Protein AF-A0A921I0J8-F1 (afdb_monomer)

Foldseek 3Di:
DFKFKKKKKKKFFPPCPVPPDLLVLVVVCVPDDNLVVLLVLCVVLQWQWKDFDQWIDGNVFIWRWDWDADQVVLDIDIDTHTDDPDDDDPCPPPCVPCLLVVLLVSLCSNPHDCVQKNWGMKIWGQWKWFAAPNFIWIKGWIWIDIPNMIMIMIWIARPVVRHTDGLVQLWDPVSPQQPGFTQWMGHPPDDDTDGGRDGPRVSVVVSVQVSSCVSVVNPDHRPDIDMAMAMEMEHQPDPDPQVSVCRNHVHPGAPDDFDFPDPDQQWTWTDGGRYIYIHPHDPVPVSNVVSNVVVVVVVVD

Structure (mmCIF, N/CA/C/O backbone):
data_AF-A0A921I0J8-F1
#
_entry.id   AF-A0A921I0J8-F1
#
loop_
_atom_site.group_PDB
_atom_site.id
_atom_site.type_symbol
_atom_site.label_atom_id
_atom_site.label_alt_id
_atom_site.label_comp_id
_atom_site.label_asym_id
_atom_site.label_entity_id
_atom_site.label_seq_id
_atom_site.pdbx_PDB_ins_code
_atom_site.Cartn_x
_atom_site.Cartn_y
_atom_site.Cartn_z
_atom_site.occupancy
_atom_site.B_iso_or_equiv
_atom_site.auth_seq_id
_atom_site.auth_comp_id
_atom_site.auth_asym_id
_atom_site.auth_atom_id
_atom_site.pdbx_PDB_model_num
ATOM 1 N N . MET A 1 1 ? 15.940 -9.721 2.293 1.00 59.47 1 MET A N 1
ATOM 2 C CA . MET A 1 1 ? 14.466 -9.758 2.228 1.00 59.47 1 MET A CA 1
ATOM 3 C C . MET A 1 1 ? 14.209 -9.885 0.757 1.00 59.47 1 MET A C 1
ATOM 5 O O . MET A 1 1 ? 14.516 -8.951 0.028 1.00 59.47 1 MET A O 1
ATOM 9 N N . ASP A 1 2 ? 13.879 -11.096 0.335 1.00 76.50 2 ASP A N 1
ATOM 10 C CA . ASP A 1 2 ? 14.179 -11.508 -1.040 1.00 76.50 2 ASP A CA 1
ATOM 11 C C . ASP A 1 2 ? 12.964 -11.300 -1.948 1.00 76.50 2 ASP A C 1
ATOM 13 O O . ASP A 1 2 ? 13.115 -10.943 -3.114 1.00 76.50 2 ASP A O 1
ATOM 17 N N . ASP A 1 3 ? 11.773 -11.390 -1.346 1.00 90.12 3 ASP A N 1
ATOM 18 C CA . ASP A 1 3 ? 10.491 -11.071 -1.955 1.00 90.12 3 ASP A CA 1
ATOM 19 C C . ASP A 1 3 ? 9.695 -10.104 -1.065 1.00 90.12 3 ASP A C 1
ATOM 21 O O . ASP A 1 3 ? 9.766 -10.163 0.169 1.00 90.12 3 ASP A O 1
ATOM 25 N N . ASN A 1 4 ? 8.891 -9.253 -1.697 1.00 93.06 4 ASN A N 1
ATOM 26 C CA . ASN A 1 4 ? 7.886 -8.424 -1.036 1.00 93.06 4 ASN A CA 1
ATOM 27 C C . ASN A 1 4 ? 6.651 -8.292 -1.939 1.00 93.06 4 ASN A C 1
ATOM 29 O O . ASN A 1 4 ? 6.781 -8.227 -3.163 1.00 93.06 4 ASN A O 1
ATOM 33 N N . VAL A 1 5 ? 5.454 -8.244 -1.355 1.00 95.44 5 VAL A N 1
ATOM 34 C CA . VAL A 1 5 ? 4.217 -7.993 -2.098 1.00 95.44 5 VAL A CA 1
ATOM 35 C C . VAL A 1 5 ? 3.460 -6.835 -1.469 1.00 95.44 5 VAL A C 1
ATOM 37 O O . VAL A 1 5 ? 3.030 -6.908 -0.318 1.00 95.44 5 VAL A O 1
ATOM 40 N N . LEU A 1 6 ? 3.221 -5.805 -2.277 1.00 96.38 6 LEU A N 1
ATOM 41 C CA . LEU A 1 6 ? 2.361 -4.687 -1.932 1.00 96.38 6 LEU A CA 1
ATOM 42 C C . LEU A 1 6 ? 1.018 -4.779 -2.644 1.00 96.38 6 LEU A C 1
ATOM 44 O O . LEU A 1 6 ? 0.916 -5.118 -3.826 1.00 96.38 6 LEU A O 1
ATOM 48 N N . PHE A 1 7 ? -0.020 -4.380 -1.927 1.00 96.69 7 PHE A N 1
ATOM 49 C CA . PHE A 1 7 ? -1.366 -4.248 -2.455 1.00 96.69 7 PHE A CA 1
ATOM 50 C C . PHE A 1 7 ? -1.737 -2.769 -2.475 1.00 96.69 7 PHE A C 1
ATOM 52 O O . PHE A 1 7 ? -1.666 -2.089 -1.451 1.00 96.69 7 PHE A O 1
ATOM 59 N N . ILE A 1 8 ? -2.100 -2.265 -3.653 1.00 97.06 8 ILE A N 1
ATOM 60 C CA . ILE A 1 8 ? -2.456 -0.862 -3.870 1.00 97.06 8 ILE A CA 1
ATOM 61 C C . ILE A 1 8 ? -3.876 -0.810 -4.408 1.00 97.06 8 ILE A C 1
ATOM 63 O O . ILE A 1 8 ? -4.254 -1.585 -5.286 1.00 97.06 8 ILE A O 1
ATOM 67 N N . SER A 1 9 ? -4.672 0.113 -3.890 1.00 95.62 9 SER A N 1
ATOM 68 C CA . SER A 1 9 ? -6.016 0.369 -4.388 1.00 95.62 9 SER A CA 1
ATOM 69 C C . SER A 1 9 ? -6.299 1.857 -4.472 1.00 95.62 9 SER A C 1
ATOM 71 O O . SER A 1 9 ? -5.905 2.602 -3.577 1.00 95.62 9 SER A O 1
ATOM 73 N N . ALA A 1 10 ? -7.006 2.270 -5.518 1.00 95.12 10 ALA A N 1
ATOM 74 C CA . ALA A 1 10 ? -7.430 3.642 -5.731 1.00 95.12 10 ALA A CA 1
ATOM 75 C C . ALA A 1 10 ? -8.950 3.752 -5.593 1.00 95.12 10 ALA A C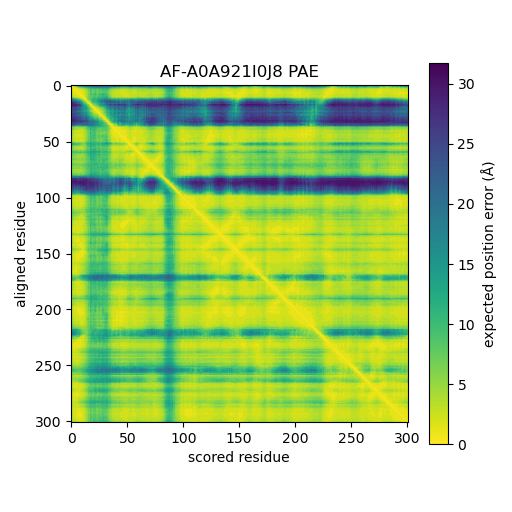 1
ATOM 77 O O . ALA A 1 10 ? -9.706 2.989 -6.197 1.00 95.12 10 ALA A O 1
ATOM 78 N N . TYR A 1 11 ? -9.379 4.720 -4.793 1.00 91.81 11 TYR A N 1
ATOM 79 C CA . TYR A 1 11 ? -10.768 5.020 -4.494 1.00 91.81 11 TYR A CA 1
ATOM 80 C C . TYR A 1 11 ? -11.094 6.422 -4.989 1.00 91.81 11 TYR A C 1
ATOM 82 O O . TYR A 1 11 ? -10.569 7.419 -4.480 1.00 91.81 11 TYR A O 1
ATOM 90 N N . 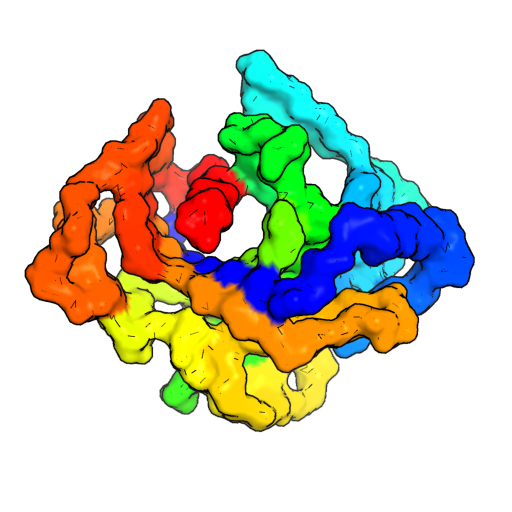ASN A 1 12 ? -12.010 6.498 -5.947 1.00 86.31 12 ASN A N 1
ATOM 91 C CA . ASN A 1 12 ? -12.564 7.758 -6.416 1.00 86.31 12 ASN A CA 1
ATOM 92 C C . ASN A 1 12 ? -14.015 7.871 -5.935 1.00 86.31 12 ASN A C 1
ATOM 94 O O . ASN A 1 12 ? -14.868 7.074 -6.320 1.00 86.31 12 ASN A O 1
ATOM 98 N N . SER A 1 13 ? -14.281 8.833 -5.049 1.00 72.19 13 SER A N 1
ATOM 99 C CA . SER A 1 13 ? -15.626 9.060 -4.504 1.00 72.19 13 SER A CA 1
ATOM 100 C C . SER A 1 13 ? -16.443 9.944 -5.435 1.00 72.19 13 SER A C 1
ATOM 102 O O . SER A 1 13 ? -16.001 11.030 -5.817 1.00 72.19 13 SER A O 1
ATOM 104 N N . ASP A 1 14 ? -17.690 9.546 -5.678 1.00 60.03 14 ASP A N 1
ATOM 105 C CA . ASP A 1 14 ? -18.615 10.224 -6.592 1.00 60.03 14 ASP A CA 1
ATOM 106 C C . ASP A 1 14 ? -18.961 11.670 -6.171 1.00 60.03 14 ASP A C 1
ATOM 108 O O . ASP A 1 14 ? -19.500 12.449 -6.964 1.00 60.03 14 ASP A O 1
ATOM 112 N N . HIS A 1 15 ? -18.639 12.075 -4.933 1.00 51.69 15 HIS A N 1
ATOM 113 C CA . HIS A 1 15 ? -18.944 13.403 -4.382 1.00 51.69 15 HIS A CA 1
ATOM 114 C C . HIS A 1 15 ? -17.743 14.195 -3.862 1.00 51.69 15 HIS A C 1
ATOM 116 O O . HIS A 1 15 ? -17.925 15.305 -3.349 1.00 51.69 15 HIS A O 1
ATOM 122 N N . TYR A 1 16 ? -16.505 13.750 -4.099 1.00 51.59 16 TYR A N 1
ATOM 123 C CA . TYR A 1 16 ? -15.342 14.620 -3.898 1.00 51.59 16 TYR A CA 1
ATOM 124 C C . TYR A 1 16 ? -15.214 15.690 -5.010 1.00 51.59 16 TYR A C 1
ATOM 126 O O . TYR A 1 16 ? -14.134 15.955 -5.526 1.00 51.59 16 TYR A O 1
ATOM 134 N N . LYS A 1 17 ? -16.287 16.445 -5.312 1.00 46.88 17 LYS A N 1
ATOM 135 C CA . LYS A 1 17 ? -16.183 17.796 -5.912 1.00 46.88 17 LYS A CA 1
ATOM 136 C C . LYS A 1 17 ? -15.703 18.781 -4.846 1.00 46.88 17 LYS A C 1
ATOM 138 O O . LYS A 1 17 ? -16.361 19.747 -4.474 1.00 46.88 17 LYS A O 1
ATOM 143 N N . MET A 1 18 ? -14.541 18.478 -4.292 1.00 49.38 18 MET A N 1
ATOM 144 C CA . MET A 1 18 ? -14.056 19.001 -3.027 1.00 49.38 18 MET A CA 1
ATOM 145 C C . MET A 1 18 ? -12.780 19.802 -3.242 1.00 49.38 18 MET A C 1
ATOM 147 O O . MET A 1 18 ? -11.811 19.698 -2.501 1.00 49.38 18 MET A O 1
ATOM 151 N N . GLN A 1 19 ? -12.771 20.604 -4.302 1.00 52.12 19 GLN A N 1
ATOM 152 C CA . GLN A 1 19 ? -11.533 21.157 -4.843 1.00 52.12 19 GLN A CA 1
ATOM 153 C C . GLN A 1 19 ? -10.898 22.237 -3.964 1.00 52.12 19 GLN A C 1
ATOM 155 O O . GLN A 1 19 ? -9.715 22.508 -4.101 1.00 52.12 19 GLN A O 1
ATOM 160 N N . ASN A 1 20 ? -11.646 22.859 -3.046 1.00 50.84 20 ASN A N 1
ATOM 161 C CA . ASN A 1 20 ? -11.131 24.019 -2.316 1.00 50.84 20 ASN A CA 1
ATOM 162 C C . ASN A 1 20 ? -11.469 24.056 -0.825 1.00 50.84 20 ASN A C 1
ATOM 164 O O . ASN A 1 20 ? -10.660 24.549 -0.049 1.00 50.84 20 ASN A O 1
ATOM 168 N N . TRP A 1 21 ? -12.631 23.570 -0.380 1.00 48.22 21 TRP A N 1
ATOM 169 C CA . TRP A 1 21 ? -13.090 23.881 0.980 1.00 48.22 21 TRP A CA 1
ATOM 170 C C . TRP A 1 21 ? -12.572 22.930 2.064 1.00 48.22 21 TRP A C 1
ATOM 172 O O . TRP A 1 21 ? -12.242 23.403 3.142 1.00 48.22 21 TRP A O 1
ATOM 182 N N . ILE A 1 22 ? -12.405 21.628 1.800 1.00 51.72 22 ILE A N 1
ATOM 183 C CA . ILE A 1 22 ? -11.735 20.731 2.761 1.00 51.72 22 ILE A CA 1
ATOM 184 C C . ILE A 1 22 ? -10.237 20.998 2.810 1.00 51.72 22 ILE A C 1
ATOM 186 O O . ILE A 1 22 ? -9.709 21.084 3.907 1.00 51.72 22 ILE A O 1
ATOM 190 N N . LEU A 1 23 ? -9.570 21.234 1.677 1.00 51.59 23 LEU A N 1
ATOM 191 C CA . LEU A 1 23 ? -8.176 21.685 1.684 1.00 51.59 23 LEU A CA 1
ATOM 192 C C . LEU A 1 23 ? -8.033 23.000 2.463 1.00 51.59 23 LEU A C 1
ATOM 194 O O . LEU A 1 23 ? -7.181 23.093 3.335 1.00 51.59 23 LEU A O 1
ATOM 198 N N . ARG A 1 24 ? -8.912 23.993 2.245 1.00 52.53 24 ARG A N 1
ATOM 199 C CA . ARG A 1 24 ? -8.925 25.244 3.033 1.00 52.53 24 ARG A CA 1
ATOM 200 C C . ARG A 1 24 ? -9.248 25.019 4.506 1.00 52.53 24 ARG A C 1
ATOM 202 O O . ARG A 1 24 ? -8.606 25.631 5.346 1.00 52.53 24 ARG A O 1
ATOM 209 N N . ASN A 1 25 ? -10.212 24.167 4.836 1.00 47.62 25 ASN A N 1
ATOM 210 C CA . ASN A 1 25 ? -10.571 23.904 6.223 1.00 47.62 25 ASN A CA 1
ATOM 211 C C . ASN A 1 25 ? -9.493 23.122 6.926 1.00 47.62 25 ASN A C 1
ATOM 213 O O . ASN A 1 25 ? -9.163 23.482 8.032 1.00 47.62 25 ASN A O 1
ATOM 217 N N . ILE A 1 26 ? -8.922 22.092 6.317 1.00 50.16 26 ILE A N 1
ATOM 218 C CA . ILE A 1 26 ? -7.833 21.341 6.919 1.00 50.16 26 ILE A CA 1
ATOM 219 C C . ILE A 1 26 ? -6.608 22.262 7.091 1.00 50.16 26 ILE A C 1
ATOM 221 O O . ILE A 1 26 ? -6.071 22.350 8.195 1.00 50.16 26 ILE A O 1
ATOM 225 N N . ARG A 1 27 ? -6.293 23.103 6.092 1.00 49.59 27 ARG A N 1
ATOM 226 C CA . ARG A 1 27 ? -5.319 24.212 6.206 1.00 49.59 27 ARG A CA 1
ATOM 227 C C . ARG A 1 27 ? -5.627 25.217 7.313 1.00 49.59 27 ARG A C 1
ATOM 229 O O . ARG A 1 27 ? -4.697 25.805 7.846 1.00 49.59 27 ARG A O 1
ATOM 236 N N . GLN A 1 28 ? -6.897 25.445 7.647 1.00 48.88 28 GLN A N 1
ATOM 237 C CA . GLN A 1 28 ? -7.340 26.347 8.723 1.00 48.88 28 GLN A CA 1
ATOM 238 C C . GLN A 1 28 ? -7.556 25.633 10.073 1.00 48.88 28 GLN A C 1
ATOM 240 O O . GLN A 1 28 ? -7.557 26.285 11.111 1.00 48.88 28 GLN A O 1
ATOM 245 N N . LEU A 1 29 ? -7.704 24.307 10.078 1.00 48.91 29 LEU A N 1
ATOM 246 C CA . LEU A 1 29 ? -7.912 23.451 11.250 1.00 48.91 29 LEU A CA 1
ATOM 247 C C . LEU A 1 29 ? -6.589 23.134 11.936 1.00 48.91 29 LEU A C 1
ATOM 249 O O . LEU A 1 29 ? -6.550 22.987 13.156 1.00 48.91 29 LEU A O 1
ATOM 253 N N . PHE A 1 30 ? -5.504 23.052 11.165 1.00 50.59 30 PHE A N 1
ATOM 254 C CA . PHE A 1 30 ? -4.180 22.867 11.731 1.00 50.59 30 PHE A CA 1
ATOM 255 C C . PHE A 1 30 ? -3.666 24.119 12.477 1.00 50.59 30 PHE A C 1
ATOM 257 O O . PHE A 1 30 ? -3.066 23.940 13.522 1.00 50.59 30 PHE A O 1
ATOM 264 N N . PRO A 1 31 ? -3.869 25.385 12.083 1.00 43.62 31 PRO A N 1
ATOM 265 C CA . PRO A 1 31 ? -3.214 26.493 12.789 1.00 43.62 31 PRO A CA 1
ATOM 266 C C . PRO A 1 31 ? -3.909 27.018 14.056 1.00 43.62 31 PRO A C 1
ATOM 268 O O . PRO A 1 31 ? -3.229 27.674 14.844 1.00 43.62 31 PRO A O 1
ATOM 271 N N . SER A 1 32 ? -5.211 26.799 14.289 1.00 46.22 32 SER A N 1
ATOM 272 C CA . SER A 1 32 ? -5.898 27.471 15.409 1.00 46.22 32 SER A CA 1
ATOM 273 C C . SER A 1 32 ? -7.054 26.685 16.054 1.00 46.22 32 SER A C 1
ATOM 275 O O . SER A 1 32 ? -7.885 26.067 15.397 1.00 46.22 32 SER A O 1
ATOM 277 N N . SER A 1 33 ? -7.057 26.712 17.396 1.00 40.72 33 SER A N 1
ATOM 278 C CA . SER A 1 33 ? -8.109 26.346 18.372 1.00 40.72 33 SER A CA 1
ATOM 279 C C . SER A 1 33 ? -8.771 24.954 18.335 1.00 40.72 33 SER A C 1
ATOM 281 O O . SER A 1 33 ? -9.500 24.628 19.273 1.00 40.72 33 SER A O 1
ATOM 283 N N . ARG A 1 34 ? -8.499 24.095 17.343 1.00 52.31 34 ARG A N 1
ATOM 284 C CA . ARG A 1 34 ? -9.083 22.737 17.218 1.00 52.31 34 ARG A CA 1
ATOM 285 C C . ARG A 1 34 ? -8.087 21.576 17.339 1.00 52.31 34 ARG A C 1
ATOM 287 O O . ARG A 1 34 ? -8.479 20.433 17.125 1.00 52.31 34 ARG A O 1
ATOM 294 N N . GLU A 1 35 ? -6.842 21.827 17.749 1.00 54.12 35 GLU A N 1
ATOM 295 C CA . GLU A 1 35 ? -5.803 20.786 17.895 1.00 54.12 35 GLU A CA 1
ATOM 296 C C . GLU A 1 35 ? -6.243 19.621 18.797 1.00 54.12 35 GLU A C 1
ATOM 298 O O . GLU A 1 35 ? -6.090 18.465 18.410 1.00 54.12 35 GLU A O 1
ATOM 303 N N . LYS A 1 36 ? -6.914 19.900 19.927 1.00 57.06 36 LYS A N 1
ATOM 304 C CA . LYS A 1 36 ? -7.453 18.855 20.822 1.00 57.06 36 LYS A CA 1
ATOM 305 C C . LYS A 1 36 ? -8.428 17.888 20.131 1.00 57.06 36 LYS A C 1
ATOM 307 O O . LYS A 1 36 ? -8.522 16.747 20.562 1.00 57.06 36 LYS A O 1
ATOM 312 N N . ASN A 1 37 ? -9.120 18.321 19.072 1.00 73.62 37 ASN A N 1
ATOM 313 C CA . ASN A 1 37 ? -10.037 17.475 18.304 1.00 73.62 37 ASN A CA 1
ATOM 314 C C . ASN A 1 37 ? -9.268 16.501 17.389 1.00 73.62 37 ASN A C 1
ATOM 316 O O . ASN A 1 37 ? -9.623 15.332 17.296 1.00 73.62 37 ASN A O 1
ATOM 320 N N . ILE A 1 38 ? -8.164 16.936 16.772 1.00 81.62 38 ILE A N 1
ATOM 321 C CA . ILE A 1 38 ? -7.399 16.088 15.842 1.00 81.62 38 ILE A CA 1
ATOM 322 C C . ILE A 1 38 ? -6.740 14.917 16.576 1.00 81.62 38 ILE A C 1
ATOM 324 O O . ILE A 1 38 ? -6.905 13.784 16.143 1.00 81.62 38 ILE A O 1
ATOM 328 N N . HIS A 1 39 ? -6.076 15.152 17.712 1.00 83.69 39 HIS A N 1
ATOM 329 C CA . HIS A 1 39 ? -5.438 14.075 18.486 1.00 83.69 39 HIS A CA 1
ATOM 330 C C . HIS A 1 39 ? -6.451 13.015 18.947 1.00 83.69 39 HIS A C 1
ATOM 332 O O . HIS A 1 39 ? -6.214 11.814 18.811 1.00 83.69 39 HIS A O 1
ATOM 338 N N . SER A 1 40 ? -7.623 13.452 19.429 1.00 86.75 40 SER A N 1
ATOM 339 C CA . SER A 1 40 ? -8.703 12.533 19.803 1.00 86.75 40 SER A CA 1
ATOM 340 C C . SER A 1 40 ? -9.254 11.750 18.614 1.00 86.75 40 SER A C 1
ATOM 342 O O . SER A 1 40 ? -9.585 10.578 18.766 1.00 86.75 40 SER A O 1
ATOM 344 N N . LEU A 1 41 ? -9.329 12.375 17.435 1.00 90.38 41 LEU A N 1
ATOM 345 C CA . LEU A 1 41 ? -9.788 11.720 16.213 1.00 90.38 41 LEU A CA 1
ATOM 346 C C . LEU A 1 41 ? -8.759 10.717 15.689 1.00 90.38 41 LEU A C 1
ATOM 348 O O . LEU A 1 41 ? -9.152 9.624 15.304 1.00 90.38 41 LEU A O 1
ATOM 352 N N . LEU A 1 42 ? -7.464 11.043 15.725 1.00 91.56 42 LEU A N 1
ATOM 353 C CA . LEU A 1 42 ? -6.394 10.110 15.362 1.00 91.56 42 LEU A CA 1
ATOM 354 C C . LEU A 1 42 ? -6.467 8.847 16.220 1.00 91.56 42 LEU A C 1
ATOM 356 O O . LEU A 1 42 ? -6.496 7.749 15.678 1.00 91.56 42 LEU A O 1
ATOM 360 N N . LYS A 1 43 ? -6.610 9.002 17.543 1.00 91.62 43 LYS A N 1
ATOM 361 C CA . LYS A 1 43 ? -6.782 7.861 18.449 1.00 91.62 43 LYS A CA 1
ATOM 362 C C . LYS A 1 43 ? -8.065 7.077 18.161 1.00 91.62 43 LYS A C 1
ATOM 364 O O . LYS A 1 43 ? -8.025 5.860 18.092 1.00 91.62 43 LYS A O 1
ATOM 369 N N . LYS A 1 44 ? -9.194 7.769 17.975 1.00 93.69 44 LYS A N 1
ATOM 370 C CA . LYS A 1 44 ? -10.495 7.144 17.686 1.00 93.69 44 LYS A CA 1
ATOM 371 C C . LYS A 1 44 ? -10.496 6.323 16.393 1.00 93.69 44 LYS A C 1
ATOM 373 O O . LYS A 1 44 ? -11.219 5.341 16.311 1.00 93.69 44 LYS A O 1
ATOM 378 N N . TYR A 1 45 ? -9.755 6.769 15.386 1.00 94.62 45 TYR A N 1
ATOM 379 C CA . TYR A 1 45 ? -9.684 6.133 14.072 1.00 94.62 45 TYR A CA 1
ATOM 380 C C . TYR A 1 45 ? -8.388 5.335 13.877 1.00 94.62 45 TYR A C 1
ATOM 382 O O . TYR A 1 45 ? -8.038 5.024 12.746 1.00 94.62 45 TYR A O 1
ATOM 390 N N . HIS A 1 46 ? -7.667 5.026 14.961 1.00 94.81 46 HIS A N 1
ATOM 391 C CA . HIS A 1 46 ? -6.445 4.216 14.946 1.00 94.81 46 HIS A CA 1
ATOM 392 C C . HIS A 1 46 ? -5.409 4.690 13.909 1.00 94.81 46 HIS A C 1
ATOM 394 O O . HIS A 1 46 ? -4.764 3.899 13.224 1.00 94.81 46 HIS A O 1
ATOM 400 N N . LEU A 1 47 ? -5.249 6.008 13.782 1.00 92.94 47 LEU A N 1
ATOM 401 C CA . LEU A 1 47 ? -4.275 6.635 12.897 1.00 92.94 47 LEU A CA 1
ATOM 402 C C . LEU A 1 47 ? -3.035 7.020 13.702 1.00 92.94 47 LEU A C 1
ATOM 404 O O . LEU A 1 47 ? -3.111 7.819 14.637 1.00 92.94 47 LEU A O 1
ATOM 408 N N . SER A 1 48 ? -1.879 6.491 13.307 1.00 90.62 48 SER A N 1
ATOM 409 C CA . SER A 1 48 ? -0.597 6.829 13.931 1.00 90.62 48 SER A CA 1
ATOM 410 C C . SER A 1 48 ? -0.204 8.276 13.637 1.00 90.62 48 SER A C 1
ATOM 412 O O . SER A 1 48 ? 0.219 9.007 14.536 1.00 90.62 48 SER A O 1
ATOM 414 N N . PHE A 1 49 ? -0.371 8.713 12.384 1.00 90.25 49 PHE A N 1
ATOM 415 C CA . PHE A 1 49 ? -0.222 10.116 12.013 1.00 90.25 49 PHE A CA 1
ATOM 416 C C . PHE A 1 49 ? -1.037 10.491 10.774 1.00 90.25 49 PHE A C 1
ATOM 418 O O . PHE A 1 49 ? -1.397 9.654 9.945 1.00 90.25 49 PHE A O 1
ATOM 425 N N . VAL A 1 50 ? -1.250 11.797 10.631 1.00 90.25 50 VAL A N 1
ATOM 426 C CA . VAL A 1 50 ? -1.680 12.456 9.397 1.00 90.25 50 VAL A CA 1
ATOM 427 C C . VAL A 1 50 ? -0.702 13.575 9.054 1.00 90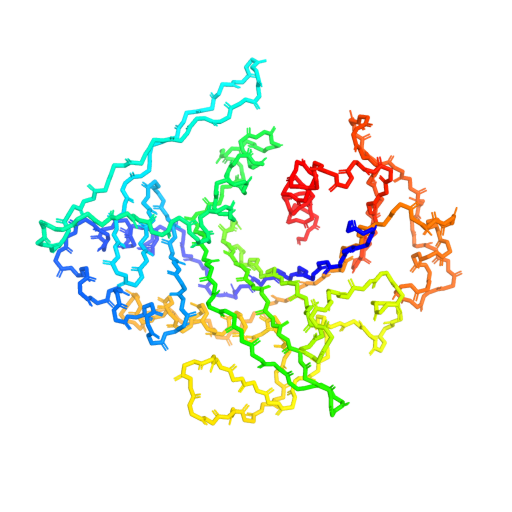.25 50 VAL A C 1
ATOM 429 O O . VAL A 1 50 ? -0.263 14.320 9.932 1.00 90.25 50 VAL A O 1
ATOM 432 N N . ALA A 1 51 ? -0.364 13.714 7.778 1.00 88.69 51 ALA A N 1
ATOM 433 C CA . ALA A 1 51 ? 0.495 14.769 7.270 1.00 88.69 51 ALA A CA 1
ATOM 434 C C . ALA A 1 51 ? -0.151 15.507 6.090 1.00 88.69 51 ALA A C 1
ATOM 436 O O . ALA A 1 51 ? -0.798 14.900 5.238 1.00 88.69 51 ALA A O 1
ATOM 437 N N . SER A 1 52 ? 0.008 16.831 6.074 1.00 84.31 52 SER A N 1
ATOM 438 C CA . SER A 1 52 ? -0.566 17.751 5.085 1.00 84.31 52 SER A CA 1
ATOM 439 C C . SER A 1 52 ? 0.167 19.088 5.121 1.00 84.31 52 SER A C 1
ATOM 441 O O . SER A 1 52 ? 0.451 19.595 6.204 1.00 84.31 52 SER A O 1
ATOM 443 N N . ASP A 1 53 ? 0.405 19.695 3.954 1.00 75.50 53 ASP A N 1
ATOM 444 C CA . ASP A 1 53 ? 0.941 21.062 3.799 1.00 75.50 53 ASP A CA 1
ATOM 445 C C . ASP A 1 53 ? 2.151 21.378 4.719 1.00 75.50 53 ASP A C 1
ATOM 447 O O . ASP A 1 53 ? 2.202 22.423 5.370 1.00 75.50 53 ASP A O 1
ATOM 451 N N . GLY A 1 54 ? 3.121 20.458 4.811 1.00 79.31 54 GLY A N 1
ATOM 452 C CA . GLY A 1 54 ? 4.323 20.645 5.637 1.00 79.31 54 GLY A CA 1
ATOM 453 C C . GLY A 1 54 ? 4.077 20.537 7.145 1.00 79.31 54 GLY A C 1
ATOM 454 O O . GLY A 1 54 ? 4.874 21.023 7.942 1.00 79.31 54 GLY A O 1
ATOM 455 N N . PHE A 1 55 ? 2.981 19.915 7.571 1.00 84.75 55 PHE A N 1
ATOM 456 C CA . PHE A 1 55 ? 2.755 19.530 8.960 1.00 84.75 55 PHE A CA 1
ATOM 457 C C . PHE A 1 55 ? 2.530 18.030 9.061 1.00 84.75 55 PHE A C 1
ATOM 459 O O . PHE A 1 55 ? 1.834 17.450 8.233 1.00 84.75 55 PHE A O 1
ATOM 466 N N . LEU A 1 56 ? 3.058 17.427 10.120 1.00 87.00 56 LEU A N 1
ATOM 467 C CA . LEU A 1 56 ? 2.761 16.060 10.529 1.00 87.00 56 LEU A CA 1
ATOM 468 C C . LEU A 1 56 ? 2.191 16.108 11.943 1.00 87.00 56 LEU A C 1
ATOM 470 O O . LEU A 1 56 ? 2.789 16.700 12.839 1.00 87.00 56 LEU A O 1
ATOM 474 N N . THR A 1 57 ? 1.008 15.530 12.126 1.00 86.25 57 THR A N 1
ATOM 475 C CA . THR A 1 57 ? 0.315 15.432 13.415 1.00 86.25 57 THR A CA 1
ATOM 476 C C . THR A 1 57 ? 0.159 13.960 13.771 1.00 86.25 57 THR A C 1
ATOM 478 O O . THR A 1 57 ? -0.476 13.217 13.024 1.00 86.25 57 THR A O 1
ATOM 481 N N . SER A 1 58 ? 0.743 13.544 14.890 1.00 85.50 58 SER A N 1
ATOM 482 C CA . SER A 1 58 ? 0.551 12.228 15.498 1.00 85.50 58 SER A CA 1
ATOM 483 C C . SER A 1 58 ? -0.424 12.320 16.676 1.00 85.50 58 SER A C 1
ATOM 485 O O . SER A 1 58 ? -0.933 13.396 17.006 1.00 85.50 58 SER A O 1
ATOM 487 N N . VAL A 1 59 ? -0.705 11.186 17.321 1.00 78.75 59 VAL A N 1
ATOM 488 C CA . VAL A 1 59 ? -1.547 11.141 18.529 1.00 78.75 59 VAL A CA 1
ATOM 489 C C . VAL A 1 59 ? -1.007 12.063 19.626 1.00 78.75 59 VAL A C 1
ATOM 491 O O . VAL A 1 59 ? -1.796 12.754 20.268 1.00 78.75 59 VAL A O 1
ATOM 494 N N . ASP A 1 60 ? 0.313 12.143 19.779 1.00 76.69 60 ASP A N 1
ATOM 495 C CA . ASP A 1 60 ? 0.949 12.862 20.887 1.00 76.69 60 ASP A CA 1
ATOM 496 C C . ASP A 1 60 ? 1.496 14.237 20.489 1.00 76.69 60 ASP A C 1
ATOM 498 O O . ASP A 1 60 ? 1.592 15.140 21.322 1.00 76.69 60 ASP A O 1
ATOM 502 N N . GLU A 1 61 ? 1.851 14.424 19.216 1.00 77.75 61 GLU A N 1
ATOM 503 C CA . GLU A 1 61 ? 2.692 15.542 18.803 1.00 77.75 61 GLU A CA 1
ATOM 504 C C . GLU A 1 61 ? 2.272 16.152 17.473 1.00 77.75 61 GLU A C 1
ATOM 506 O O . GLU A 1 61 ? 1.546 15.574 16.662 1.00 77.75 61 GLU A O 1
ATOM 511 N N . LYS A 1 62 ? 2.771 17.363 17.234 1.00 82.31 62 LYS A N 1
ATOM 512 C CA . LYS A 1 62 ? 2.629 18.033 15.954 1.00 82.31 62 LYS A CA 1
ATOM 513 C C . LYS A 1 62 ? 3.896 18.770 15.577 1.00 82.31 62 LYS A C 1
ATOM 515 O O . LYS A 1 62 ? 4.430 19.581 16.334 1.00 82.31 62 LYS A O 1
ATOM 520 N N . ILE A 1 63 ? 4.336 18.522 14.355 1.00 82.06 63 ILE A N 1
ATOM 521 C CA . ILE A 1 63 ? 5.620 18.976 13.849 1.00 82.06 63 ILE A CA 1
ATOM 522 C C . ILE A 1 63 ? 5.404 19.740 12.558 1.00 82.06 63 ILE A C 1
ATOM 524 O O . ILE A 1 63 ? 4.660 19.309 11.676 1.00 82.06 63 ILE A O 1
ATOM 528 N N . LYS A 1 64 ? 6.066 20.892 12.455 1.00 86.06 64 LYS A N 1
ATOM 529 C CA . LYS A 1 64 ? 6.236 21.577 11.180 1.00 86.06 64 LYS A CA 1
ATOM 530 C C . LYS A 1 64 ? 7.436 20.952 10.474 1.00 86.06 64 LYS A C 1
ATOM 532 O O . LYS A 1 64 ? 8.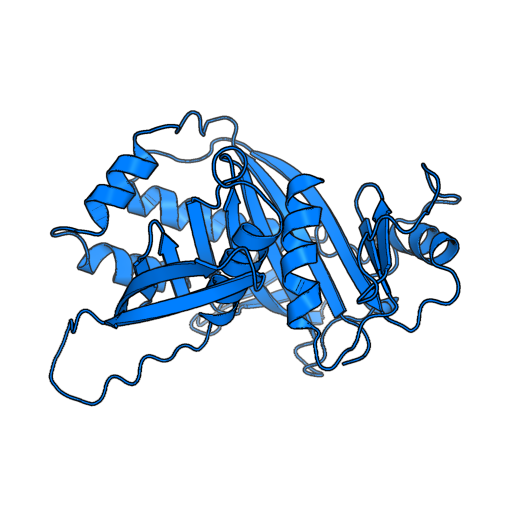514 20.863 11.057 1.00 86.06 64 LYS A O 1
ATOM 537 N N . ILE A 1 65 ? 7.238 20.531 9.238 1.00 87.00 65 ILE A N 1
ATOM 538 C CA . ILE A 1 65 ? 8.253 19.946 8.376 1.00 87.00 65 ILE A CA 1
ATOM 539 C C . ILE A 1 65 ? 8.527 20.932 7.248 1.00 87.00 65 ILE A C 1
ATOM 541 O O . ILE A 1 65 ? 7.620 21.343 6.525 1.00 87.00 65 ILE A O 1
ATOM 545 N N . GLU A 1 66 ? 9.788 21.312 7.110 1.00 88.75 66 GLU A N 1
ATOM 546 C CA . GLU A 1 66 ? 10.276 22.081 5.973 1.00 88.75 66 GLU A CA 1
ATOM 547 C C . GLU A 1 66 ? 11.026 21.137 5.037 1.00 88.75 66 GLU A C 1
ATOM 549 O O . GLU A 1 66 ? 11.817 20.303 5.480 1.00 88.75 66 GLU A O 1
ATOM 554 N N . THR A 1 67 ? 10.740 21.244 3.744 1.00 89.19 67 THR A N 1
ATOM 555 C CA . THR A 1 67 ? 11.266 20.339 2.724 1.00 89.19 67 THR A CA 1
ATOM 556 C C . THR A 1 67 ? 11.918 21.158 1.623 1.00 89.19 67 THR A C 1
ATOM 558 O O . THR A 1 67 ? 11.323 22.107 1.115 1.00 89.19 67 THR A O 1
ATOM 561 N N . HIS A 1 68 ? 13.141 20.785 1.257 1.00 90.88 68 HIS A N 1
ATOM 562 C CA . HIS A 1 68 ? 13.874 21.375 0.145 1.00 90.88 68 HIS A CA 1
ATOM 563 C C . HIS A 1 68 ? 14.370 20.268 -0.779 1.00 90.88 68 HIS A C 1
ATOM 565 O O . HIS A 1 68 ? 15.098 19.378 -0.338 1.00 90.88 68 HIS A O 1
ATOM 571 N N . TYR A 1 69 ? 13.966 20.322 -2.045 1.00 91.69 69 TYR A N 1
ATOM 572 C CA . TYR A 1 69 ? 14.430 19.396 -3.067 1.00 91.69 69 TYR A CA 1
ATOM 573 C C . TYR A 1 69 ? 15.548 20.033 -3.893 1.00 91.69 69 TYR A C 1
ATOM 575 O O . TYR A 1 69 ? 15.365 21.092 -4.493 1.00 91.69 69 TYR A O 1
ATOM 583 N N . ASP A 1 70 ? 16.698 19.369 -3.910 1.00 92.31 70 ASP A N 1
ATOM 584 C CA . ASP A 1 70 ? 17.824 19.674 -4.777 1.00 92.31 70 ASP A CA 1
ATOM 585 C C . ASP A 1 70 ? 17.703 18.833 -6.052 1.00 92.31 70 ASP A C 1
ATOM 587 O O . ASP A 1 70 ? 17.953 17.625 -6.043 1.00 92.31 70 ASP A O 1
ATOM 591 N N . TYR A 1 71 ? 17.315 19.488 -7.146 1.00 87.69 71 TYR A N 1
ATOM 592 C CA . TYR A 1 71 ? 17.116 18.850 -8.446 1.00 87.69 71 TYR A CA 1
ATOM 593 C C . TYR A 1 71 ? 18.423 18.377 -9.097 1.00 87.69 71 TYR A C 1
ATOM 595 O O . TYR A 1 71 ? 18.391 17.448 -9.898 1.00 87.69 71 TYR A O 1
ATOM 603 N N . MET A 1 72 ? 19.568 18.986 -8.762 1.00 89.00 72 MET A N 1
ATOM 604 C CA . MET A 1 72 ? 20.866 18.624 -9.346 1.00 89.00 72 MET A CA 1
ATOM 605 C C . MET A 1 72 ? 21.366 17.299 -8.784 1.00 89.00 72 MET A C 1
ATOM 607 O O . MET A 1 72 ? 21.898 16.471 -9.518 1.00 89.00 72 MET A O 1
ATOM 611 N N . HIS A 1 73 ? 21.181 17.100 -7.480 1.00 90.12 73 HIS A N 1
ATOM 612 C CA . HIS A 1 73 ? 21.619 15.894 -6.778 1.00 90.12 73 HIS A CA 1
ATOM 613 C C . HIS A 1 73 ? 20.486 14.892 -6.537 1.00 90.12 73 HIS A C 1
ATOM 615 O O . HIS A 1 73 ? 20.712 13.891 -5.861 1.00 90.12 73 HIS A O 1
ATOM 621 N N . GLN A 1 74 ? 19.275 15.185 -7.031 1.00 88.81 74 GLN A N 1
ATOM 622 C CA . GLN A 1 74 ? 18.051 14.418 -6.780 1.00 88.81 74 GLN A CA 1
ATOM 623 C C . GLN A 1 74 ? 17.889 14.068 -5.297 1.00 88.81 74 GLN A C 1
ATOM 625 O O . GLN A 1 74 ? 17.618 12.932 -4.922 1.00 88.81 74 GLN A O 1
ATOM 630 N N . LYS A 1 75 ? 18.099 15.057 -4.423 1.00 90.75 75 LYS A N 1
ATOM 631 C CA . LYS A 1 75 ? 18.129 14.859 -2.972 1.00 90.75 75 LYS A CA 1
ATOM 632 C C . LYS A 1 75 ? 17.096 15.738 -2.294 1.00 90.75 75 LYS A C 1
ATOM 634 O O . LYS A 1 75 ? 17.082 16.950 -2.483 1.00 90.75 75 LYS A O 1
ATOM 639 N N . THR A 1 76 ? 16.285 15.146 -1.424 1.00 90.75 76 THR A N 1
ATOM 640 C CA . THR A 1 76 ? 15.347 15.906 -0.592 1.00 90.75 76 THR A CA 1
ATOM 641 C C . THR A 1 76 ? 15.883 16.048 0.829 1.00 90.75 76 THR A C 1
ATOM 643 O O . THR A 1 76 ? 16.201 15.065 1.494 1.00 90.75 76 THR A O 1
ATOM 646 N N . THR A 1 77 ? 15.974 17.286 1.308 1.00 91.88 77 THR A N 1
ATOM 647 C CA . THR A 1 77 ? 16.324 17.613 2.693 1.00 91.88 77 THR A CA 1
ATOM 648 C C . THR A 1 77 ? 15.055 17.920 3.478 1.00 91.88 77 THR A C 1
ATOM 650 O O . THR A 1 77 ? 14.224 18.711 3.029 1.00 91.88 77 THR A O 1
ATOM 653 N N . PHE A 1 78 ? 14.923 17.316 4.660 1.00 90.31 78 PHE A N 1
ATOM 654 C CA . PHE A 1 78 ? 13.802 17.521 5.575 1.00 90.31 78 PHE A CA 1
ATOM 655 C C . PHE A 1 78 ? 14.301 18.153 6.874 1.00 90.31 78 PHE A C 1
ATOM 657 O O . PHE A 1 78 ? 15.278 17.691 7.463 1.00 90.31 78 PHE A O 1
ATOM 664 N N . SER A 1 79 ? 13.629 19.203 7.336 1.00 88.12 79 SER A N 1
ATOM 665 C CA . SER A 1 79 ? 13.896 19.862 8.615 1.00 88.12 79 SER A CA 1
ATOM 666 C C . SER A 1 79 ? 12.659 19.786 9.501 1.00 88.12 79 SER A C 1
ATOM 668 O O . SER A 1 79 ? 11.564 20.170 9.091 1.00 88.12 79 SER A O 1
ATOM 670 N N . PHE A 1 80 ? 12.834 19.267 10.715 1.00 86.38 80 PHE A N 1
ATOM 671 C CA . PHE A 1 80 ? 11.752 19.008 11.660 1.00 86.38 80 PHE A CA 1
ATOM 672 C C . PHE A 1 80 ? 11.782 20.051 12.772 1.00 86.38 80 PHE A C 1
ATOM 674 O O . PHE A 1 80 ? 12.723 20.106 13.557 1.00 86.38 80 PHE A O 1
ATOM 681 N N . ASN A 1 81 ? 10.726 20.855 12.843 1.00 83.00 81 ASN A N 1
ATOM 682 C CA . ASN A 1 81 ? 10.557 21.910 13.832 1.00 83.00 81 ASN A CA 1
ATOM 683 C C . ASN A 1 81 ? 9.379 21.533 14.749 1.00 83.00 81 ASN A C 1
ATOM 685 O O . ASN A 1 81 ? 8.220 21.827 14.412 1.00 83.00 81 ASN A O 1
ATOM 689 N N . PRO A 1 82 ? 9.628 20.830 15.871 1.00 70.31 82 PRO A N 1
ATOM 690 C CA . PRO A 1 82 ? 8.567 20.414 16.780 1.00 70.31 82 PRO A CA 1
ATOM 691 C C . PRO A 1 82 ? 7.913 21.636 17.431 1.00 70.31 82 PRO A C 1
ATOM 693 O O . PRO A 1 82 ? 8.593 22.548 17.904 1.00 70.31 82 PRO A O 1
ATOM 696 N N . LYS A 1 83 ? 6.577 21.665 17.480 1.00 65.06 83 LYS A N 1
ATOM 697 C CA . LYS A 1 83 ? 5.856 22.614 18.334 1.00 65.06 83 LYS A CA 1
ATOM 698 C C . LYS A 1 83 ? 5.630 21.929 19.676 1.00 65.06 83 LYS A C 1
ATOM 700 O O . LYS A 1 83 ? 4.774 21.061 19.771 1.00 65.06 83 LYS A O 1
ATOM 705 N N . SER A 1 84 ? 6.399 22.293 20.703 1.00 51.72 84 SER A N 1
ATOM 706 C CA . SER A 1 84 ? 6.249 21.721 22.046 1.00 51.72 84 SER A CA 1
ATOM 707 C C . SER A 1 84 ? 4.828 21.963 22.565 1.00 51.72 84 SER A C 1
ATOM 709 O O . SER A 1 84 ? 4.487 23.101 22.896 1.00 51.72 84 SER A O 1
ATOM 711 N N . THR A 1 85 ? 3.992 20.929 22.637 1.00 52.12 85 THR A N 1
ATOM 712 C CA . THR A 1 85 ? 2.627 21.070 23.158 1.00 52.12 85 THR A CA 1
ATOM 713 C C . THR A 1 85 ? 2.449 20.630 24.603 1.00 52.12 85 THR A C 1
ATOM 715 O O . THR A 1 85 ? 1.405 20.965 25.138 1.00 52.12 85 THR A O 1
ATOM 718 N N . ASN A 1 86 ? 3.421 20.014 25.293 1.00 42.69 86 ASN A N 1
ATOM 719 C CA . ASN A 1 86 ? 3.392 19.877 26.761 1.00 42.69 86 ASN A CA 1
ATOM 720 C C . ASN A 1 86 ? 4.782 19.596 27.373 1.00 42.69 86 ASN A C 1
ATOM 722 O O . ASN A 1 86 ? 5.505 18.722 26.915 1.00 42.69 86 ASN A O 1
ATOM 726 N N . ASN A 1 87 ? 5.109 20.345 28.434 1.00 38.97 87 ASN A N 1
ATOM 727 C CA . ASN A 1 87 ? 6.118 20.117 29.482 1.00 38.97 87 ASN A CA 1
ATOM 728 C C . ASN A 1 87 ? 7.399 19.334 29.129 1.00 38.97 87 ASN A C 1
ATOM 730 O O . ASN A 1 87 ? 7.480 18.142 29.399 1.00 38.97 87 ASN A O 1
ATOM 734 N N . GLY A 1 88 ? 8.441 20.061 28.706 1.00 37.38 88 GLY A N 1
ATOM 735 C CA . GLY A 1 88 ? 9.779 20.073 29.336 1.00 37.38 88 GLY A CA 1
ATOM 736 C C . GLY A 1 88 ? 10.487 18.760 29.702 1.00 37.38 88 GLY A C 1
ATOM 737 O O . GLY A 1 88 ? 11.365 18.781 30.560 1.00 37.38 88 GLY A O 1
ATOM 738 N N . LYS A 1 89 ? 10.136 17.633 29.098 1.00 38.72 89 LYS A N 1
ATOM 739 C CA . LYS A 1 89 ? 10.923 16.400 29.117 1.00 38.72 89 LYS A CA 1
ATOM 740 C C . LYS A 1 89 ? 11.238 16.060 27.682 1.00 38.72 89 LYS A C 1
ATOM 742 O O . LYS A 1 89 ? 10.389 16.308 26.834 1.00 38.72 89 LYS A O 1
ATOM 747 N N . ASP A 1 90 ? 12.440 15.543 27.453 1.00 41.81 90 ASP A N 1
ATOM 748 C CA . ASP A 1 90 ? 12.976 15.104 26.167 1.00 41.81 90 ASP A CA 1
ATOM 749 C C . ASP A 1 90 ? 11.933 14.313 25.364 1.00 41.81 90 ASP A C 1
ATOM 751 O O . ASP A 1 90 ? 11.864 13.085 25.419 1.00 41.81 90 ASP A O 1
ATOM 755 N N . ALA A 1 91 ? 11.079 15.030 24.634 1.00 42.81 91 ALA A N 1
ATOM 756 C CA . ALA A 1 91 ? 10.154 14.474 23.672 1.00 42.81 91 ALA A CA 1
ATOM 757 C C . ALA A 1 91 ? 11.016 14.149 22.461 1.00 42.81 91 ALA A C 1
ATOM 759 O O . ALA A 1 91 ? 11.121 14.906 21.498 1.00 42.81 91 ALA A O 1
ATOM 760 N N . MET A 1 92 ? 11.761 13.053 22.580 1.00 43.81 92 MET A N 1
ATOM 761 C CA . MET A 1 92 ? 12.374 12.413 21.441 1.00 43.81 92 MET A CA 1
ATOM 762 C C . MET A 1 92 ? 11.205 11.915 20.605 1.00 43.81 92 MET A C 1
ATOM 764 O O . MET A 1 92 ? 10.654 10.848 20.878 1.00 43.81 92 MET A O 1
ATOM 768 N N . PHE A 1 93 ? 10.786 12.751 19.650 1.00 51.22 93 PHE A N 1
ATOM 769 C CA . PHE A 1 93 ? 9.735 12.424 18.707 1.00 51.22 93 PHE A CA 1
ATOM 770 C C . PHE A 1 93 ? 10.024 11.029 18.182 1.00 51.22 93 PHE A C 1
ATOM 772 O O . PHE A 1 93 ? 11.075 10.762 17.587 1.00 51.22 93 PHE A O 1
ATOM 779 N N . SER A 1 94 ? 9.103 10.114 18.444 1.00 53.12 94 SER A N 1
ATOM 780 C CA . SER A 1 94 ? 9.160 8.812 17.826 1.00 53.12 94 SER A CA 1
ATOM 781 C C . SER A 1 94 ? 8.841 9.026 16.345 1.00 53.12 94 SER A C 1
ATOM 783 O O . SER A 1 94 ? 7.699 8.879 15.930 1.00 53.12 94 SER A O 1
ATOM 785 N N . LEU A 1 95 ? 9.870 9.315 15.533 1.00 59.72 95 LEU A N 1
ATOM 786 C CA . LEU A 1 95 ? 9.862 9.256 14.059 1.00 59.72 95 LEU A CA 1
ATOM 787 C C . LEU A 1 95 ? 9.421 7.873 13.532 1.00 59.72 95 LEU A C 1
ATOM 789 O O . LEU A 1 95 ? 9.396 7.650 12.322 1.00 59.72 95 LEU A O 1
ATOM 793 N N . LYS A 1 96 ? 9.086 6.914 14.409 1.00 54.00 96 LYS A N 1
ATOM 794 C CA . LYS A 1 96 ? 8.481 5.642 14.022 1.00 54.00 96 LYS A CA 1
ATOM 795 C C . LYS A 1 96 ? 7.227 5.933 13.196 1.00 54.00 96 LYS A C 1
ATOM 797 O O . LYS A 1 96 ? 6.263 6.506 13.690 1.00 54.00 96 LYS A O 1
ATOM 802 N N . GLY A 1 97 ? 7.287 5.566 11.921 1.00 61.56 97 GLY A N 1
ATOM 803 C CA . GLY A 1 97 ? 6.227 5.787 10.938 1.00 61.56 97 GLY A CA 1
ATOM 804 C C . GLY A 1 97 ? 6.474 6.954 9.975 1.00 61.56 97 GLY A C 1
ATOM 805 O O . GLY A 1 97 ? 5.990 6.902 8.848 1.00 61.56 97 GLY A O 1
ATOM 806 N N . SER A 1 98 ? 7.291 7.963 10.313 1.00 76.31 98 SER A N 1
ATOM 807 C CA . SER A 1 98 ? 7.526 9.099 9.398 1.00 76.31 98 SER A CA 1
ATOM 808 C C . SER A 1 98 ? 8.298 8.708 8.137 1.00 76.31 98 SER A C 1
ATOM 810 O O . SER A 1 98 ? 8.290 9.464 7.170 1.00 76.31 98 SER A O 1
ATOM 812 N N . GLY A 1 99 ? 8.950 7.539 8.130 1.00 87.38 99 GLY A N 1
ATOM 813 C CA . GLY A 1 99 ? 9.623 6.987 6.953 1.00 87.38 99 GLY A CA 1
ATOM 814 C C . GLY A 1 99 ? 8.696 6.903 5.740 1.00 87.38 99 GLY A C 1
ATOM 815 O O . GLY A 1 99 ? 9.101 7.304 4.654 1.00 87.38 99 GLY A O 1
ATOM 816 N N . PHE A 1 100 ? 7.431 6.512 5.941 1.00 90.44 100 PHE A N 1
ATOM 817 C CA . PHE A 1 100 ? 6.443 6.487 4.862 1.00 90.44 100 PHE A CA 1
ATOM 818 C C . PHE A 1 100 ? 6.231 7.882 4.261 1.00 90.44 100 PHE A C 1
ATOM 820 O O . PHE A 1 100 ? 6.319 8.057 3.050 1.00 90.44 100 PHE A O 1
ATOM 827 N N . TYR A 1 101 ? 6.036 8.900 5.107 1.00 91.25 101 TYR A N 1
ATOM 828 C CA . TYR A 1 101 ? 5.886 10.290 4.666 1.00 91.25 101 TYR A CA 1
ATOM 829 C C . TYR A 1 101 ? 7.132 10.812 3.934 1.00 91.25 101 TYR A C 1
ATOM 831 O O . TYR A 1 101 ? 7.015 11.364 2.843 1.00 91.25 101 TYR A O 1
ATOM 839 N N . ILE A 1 102 ? 8.316 10.642 4.532 1.00 91.44 102 ILE A N 1
ATOM 840 C CA . ILE A 1 102 ? 9.592 11.163 4.018 1.00 91.44 102 ILE A CA 1
ATOM 841 C C . ILE A 1 102 ? 9.898 10.557 2.649 1.00 91.44 102 ILE A C 1
ATOM 843 O O . ILE A 1 102 ? 10.144 11.288 1.690 1.00 91.44 102 ILE A O 1
ATOM 847 N N . ASN A 1 103 ? 9.850 9.228 2.552 1.00 93.81 103 ASN A N 1
ATOM 848 C CA . ASN A 1 103 ? 10.226 8.522 1.336 1.00 93.81 103 ASN A CA 1
ATOM 849 C C . ASN A 1 103 ? 9.205 8.749 0.215 1.00 93.81 103 ASN A C 1
ATOM 851 O O . ASN A 1 103 ? 9.601 8.941 -0.931 1.00 93.81 103 ASN A O 1
ATOM 855 N N . LEU A 1 104 ? 7.907 8.811 0.535 1.00 93.81 104 LEU A N 1
ATOM 856 C CA . LEU A 1 104 ? 6.871 9.095 -0.457 1.00 93.81 104 LEU A CA 1
ATOM 857 C C . LEU A 1 104 ? 6.959 10.536 -0.986 1.00 93.81 104 LEU A C 1
ATOM 859 O O . LEU A 1 104 ? 6.852 10.754 -2.189 1.00 93.81 104 LEU A O 1
ATOM 863 N N . GLN A 1 105 ? 7.203 11.522 -0.114 1.00 92.12 105 GLN A N 1
ATOM 864 C CA . GLN A 1 105 ? 7.426 12.915 -0.533 1.00 92.12 105 GLN A CA 1
ATOM 865 C C . GLN A 1 105 ? 8.693 13.062 -1.384 1.00 92.12 105 GLN A C 1
ATOM 867 O O . GLN A 1 105 ? 8.698 13.798 -2.373 1.00 92.12 105 GLN A O 1
ATOM 872 N N . HIS A 1 106 ? 9.767 12.358 -1.017 1.00 93.44 106 HIS A N 1
ATOM 873 C CA . HIS A 1 106 ? 10.981 12.311 -1.824 1.00 93.44 106 HIS A CA 1
ATOM 874 C C . HIS A 1 106 ? 10.710 11.702 -3.208 1.00 93.44 106 HIS A C 1
ATOM 876 O O . HIS A 1 106 ? 11.012 12.347 -4.209 1.00 93.44 106 HIS A O 1
ATOM 882 N N . ALA A 1 107 ? 10.061 10.535 -3.275 1.00 93.69 107 ALA A N 1
ATOM 883 C CA . ALA A 1 107 ? 9.705 9.883 -4.535 1.00 93.69 107 ALA A CA 1
ATOM 884 C C . ALA A 1 107 ? 8.816 10.770 -5.423 1.00 93.69 107 ALA A C 1
ATOM 886 O O . ALA A 1 107 ? 9.075 10.877 -6.619 1.00 93.69 107 ALA A O 1
ATOM 887 N N . GLN A 1 108 ? 7.833 11.474 -4.842 1.00 91.75 108 GLN A N 1
ATOM 888 C CA . GLN A 1 108 ? 7.052 12.479 -5.569 1.00 91.75 108 GLN A CA 1
ATOM 889 C C . GLN A 1 108 ? 7.965 13.555 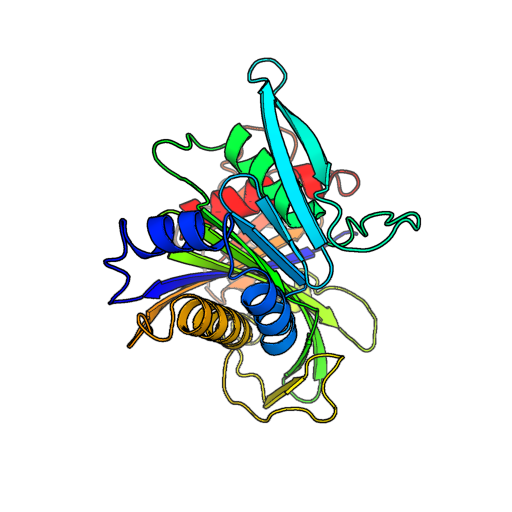-6.175 1.00 91.75 108 GLN A C 1
ATOM 891 O O . GLN A 1 108 ? 7.874 13.817 -7.366 1.00 91.75 108 GLN A O 1
ATOM 896 N N . SER A 1 109 ? 8.861 14.144 -5.373 1.00 91.62 109 SER A N 1
ATOM 897 C CA . SER A 1 109 ? 9.759 15.226 -5.820 1.00 91.62 109 SER A CA 1
ATOM 898 C C . SER A 1 109 ? 10.674 14.805 -6.973 1.00 91.62 109 SER A C 1
ATOM 900 O O . SER A 1 109 ? 11.041 15.635 -7.800 1.00 91.62 109 SER A O 1
ATOM 902 N N . VAL A 1 110 ? 11.062 13.528 -7.008 1.00 90.62 110 VAL A N 1
ATOM 903 C CA . VAL A 1 110 ? 11.946 12.972 -8.038 1.00 90.62 110 VAL A CA 1
ATOM 904 C C . VAL A 1 110 ? 11.184 12.650 -9.323 1.00 90.62 110 VAL A C 1
ATOM 906 O O . VAL A 1 110 ? 11.686 12.929 -10.409 1.00 90.62 110 VAL A O 1
ATOM 909 N N . LEU A 1 111 ? 9.994 12.053 -9.216 1.00 90.19 111 LEU A N 1
ATOM 910 C CA . LEU A 1 111 ? 9.314 11.447 -10.363 1.00 90.19 111 LEU A CA 1
ATOM 911 C C . LEU A 1 111 ? 8.278 12.339 -11.037 1.00 90.19 111 LEU A C 1
ATOM 913 O O . LEU A 1 111 ? 8.026 12.171 -12.230 1.00 90.19 111 LEU A O 1
ATOM 917 N N . ILE A 1 112 ? 7.627 13.227 -10.286 1.00 89.31 112 ILE A N 1
ATOM 918 C CA . ILE A 1 112 ? 6.444 13.937 -10.771 1.00 89.31 112 ILE A CA 1
ATOM 919 C C . ILE A 1 112 ? 6.457 15.414 -10.402 1.00 89.31 112 ILE A C 1
ATOM 921 O O . ILE A 1 112 ? 6.853 15.821 -9.313 1.00 89.31 112 ILE A O 1
ATOM 925 N N . ASP A 1 113 ? 5.974 16.225 -11.338 1.00 87.38 113 ASP A N 1
ATOM 926 C CA . ASP A 1 113 ? 5.790 17.657 -11.137 1.00 87.38 113 ASP A CA 1
ATOM 927 C C . ASP A 1 113 ? 4.532 17.903 -10.285 1.00 87.38 113 ASP A C 1
ATOM 929 O O . ASP A 1 113 ? 3.414 17.507 -10.648 1.00 87.38 113 ASP A O 1
ATOM 933 N N . ASP A 1 114 ? 4.717 18.572 -9.143 1.00 84.00 114 ASP A N 1
ATOM 934 C CA . ASP A 1 114 ? 3.663 18.828 -8.159 1.00 84.00 114 ASP A CA 1
ATOM 935 C C . ASP A 1 114 ? 2.600 19.830 -8.644 1.00 84.00 114 ASP A C 1
ATOM 937 O O . ASP A 1 114 ? 1.562 19.990 -7.993 1.00 84.00 114 ASP A O 1
ATOM 941 N N . GLN A 1 115 ? 2.813 20.466 -9.801 1.00 86.00 115 GLN A N 1
ATOM 942 C CA . GLN A 1 115 ? 1.789 21.243 -10.497 1.00 86.00 115 GLN A CA 1
ATOM 943 C C . GLN A 1 115 ? 0.691 20.353 -11.088 1.00 86.00 115 GLN A C 1
ATOM 945 O O . GLN A 1 115 ? -0.460 20.785 -11.171 1.00 86.00 115 GLN A O 1
ATOM 950 N N . TYR A 1 116 ? 1.030 19.119 -11.476 1.00 86.00 116 TYR A N 1
ATOM 951 C CA . TYR A 1 116 ? 0.101 18.175 -12.104 1.00 86.00 116 TYR A CA 1
ATOM 952 C 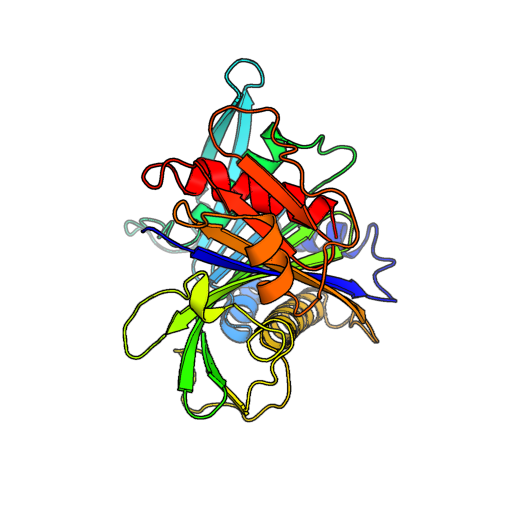C . TYR A 1 116 ? -0.320 17.055 -11.161 1.00 86.00 116 TYR A C 1
ATOM 954 O O . TYR A 1 116 ? -1.488 16.670 -11.159 1.00 86.00 116 TYR A O 1
ATOM 962 N N . PHE A 1 117 ? 0.608 16.536 -10.357 1.00 87.75 117 PHE A N 1
ATOM 963 C CA . PHE A 1 117 ? 0.372 15.407 -9.463 1.00 87.75 117 PHE A CA 1
ATOM 964 C C . PHE A 1 117 ? 0.845 15.755 -8.060 1.00 87.75 117 PHE A C 1
ATOM 966 O O . PHE A 1 117 ? 2.033 15.713 -7.749 1.00 87.75 117 PHE A O 1
ATOM 973 N N . LYS A 1 118 ? -0.106 16.123 -7.199 1.00 86.81 118 LYS A N 1
ATOM 974 C CA . LYS A 1 118 ? 0.197 16.588 -5.845 1.00 86.81 118 LYS A CA 1
ATOM 975 C C . LYS A 1 118 ? -0.404 15.678 -4.796 1.00 86.81 118 LYS A C 1
ATOM 977 O O . LYS A 1 118 ? -1.630 15.594 -4.683 1.00 86.81 118 LYS A O 1
ATOM 982 N N . ILE A 1 119 ? 0.448 15.083 -3.965 1.00 90.69 119 ILE A N 1
ATOM 983 C CA . ILE A 1 119 ? 0.012 14.442 -2.731 1.00 90.69 119 ILE A CA 1
ATOM 984 C C . ILE A 1 119 ? -0.393 15.535 -1.744 1.00 90.69 119 ILE A C 1
ATOM 986 O O . ILE A 1 119 ? 0.406 16.368 -1.316 1.00 90.69 119 ILE A O 1
ATOM 990 N N . GLN A 1 120 ? -1.676 15.538 -1.404 1.00 86.25 120 GLN A N 1
ATOM 991 C CA . GLN A 1 120 ? -2.294 16.525 -0.522 1.00 86.25 120 GLN A CA 1
ATOM 992 C C . GLN A 1 120 ? -2.288 16.053 0.931 1.00 86.25 120 GLN A C 1
ATOM 994 O O . GLN A 1 120 ? -2.077 16.851 1.841 1.00 86.25 120 GLN A O 1
ATOM 999 N N . PHE A 1 121 ? -2.509 14.755 1.132 1.00 87.69 121 PHE A N 1
ATOM 1000 C CA . PHE A 1 121 ? -2.594 14.130 2.445 1.00 87.69 121 PHE A CA 1
ATOM 1001 C C . PHE A 1 121 ? -1.849 12.819 2.449 1.00 87.69 121 PHE A C 1
ATOM 1003 O O . PHE A 1 121 ? -1.958 12.064 1.491 1.00 87.69 121 PHE A O 1
ATOM 1010 N N . ILE A 1 122 ? -1.166 12.537 3.550 1.00 93.12 122 ILE A N 1
ATOM 1011 C CA . ILE A 1 122 ? -0.560 11.241 3.836 1.00 93.12 122 ILE A CA 1
ATOM 1012 C C . ILE A 1 122 ? -1.056 10.806 5.211 1.00 93.12 122 ILE A C 1
ATOM 1014 O O . ILE A 1 122 ? -1.072 11.598 6.151 1.00 93.12 122 ILE A O 1
ATOM 1018 N N . VAL A 1 123 ? -1.475 9.557 5.326 1.00 92.75 123 VAL A N 1
ATOM 1019 C CA . VAL A 1 123 ? -1.986 8.944 6.546 1.00 92.75 123 VAL A CA 1
ATOM 1020 C C . VAL A 1 123 ? -1.249 7.630 6.753 1.00 92.75 123 VAL A C 1
ATOM 1022 O O . VAL A 1 123 ? -1.026 6.882 5.803 1.00 92.75 123 VAL A O 1
ATOM 1025 N N . TRP A 1 124 ? -0.892 7.341 7.997 1.00 94.25 124 TRP A N 1
ATOM 1026 C CA . TRP A 1 124 ? -0.410 6.024 8.396 1.00 94.25 124 TRP A CA 1
ATOM 1027 C C . TRP A 1 124 ? -1.312 5.476 9.485 1.00 94.25 124 TRP A C 1
ATOM 1029 O O . TRP A 1 124 ? -1.559 6.152 10.492 1.00 94.25 124 TRP A O 1
ATOM 1039 N N . LEU A 1 125 ? -1.821 4.270 9.268 1.00 94.31 125 LEU A N 1
ATOM 1040 C CA . LEU A 1 125 ? -2.681 3.597 10.225 1.00 94.31 125 LEU A CA 1
ATOM 1041 C C . LEU A 1 125 ? -1.809 2.862 11.240 1.00 94.31 125 LEU A C 1
ATOM 1043 O O . LEU A 1 125 ? -0.703 2.413 10.940 1.00 94.31 125 LEU A O 1
ATOM 1047 N N . SER A 1 126 ? -2.315 2.731 12.459 1.00 93.81 126 SER A N 1
ATOM 1048 C CA . SER A 1 126 ? -1.792 1.723 13.373 1.00 93.81 126 SER A CA 1
ATOM 1049 C C . SER A 1 126 ? -1.975 0.337 12.738 1.00 93.81 126 SER A C 1
ATOM 1051 O O . SER A 1 126 ? -3.016 0.105 12.117 1.00 93.81 126 SER A O 1
ATOM 1053 N N . PRO A 1 127 ? -1.007 -0.585 12.887 1.00 95.44 127 PRO A N 1
ATOM 1054 C CA . PRO A 1 127 ? -1.176 -1.954 12.420 1.00 95.44 127 PRO A CA 1
ATOM 1055 C C . PRO A 1 127 ? -2.459 -2.576 12.972 1.00 95.44 127 PRO A C 1
ATOM 1057 O O . PRO A 1 127 ? -2.888 -2.253 14.084 1.00 95.44 127 PRO A O 1
ATOM 1060 N N . PHE A 1 128 ? -3.067 -3.477 12.211 1.00 97.75 128 PHE A N 1
ATOM 1061 C CA . PHE A 1 128 ? -4.264 -4.194 12.643 1.00 97.75 128 PHE A CA 1
ATOM 1062 C C . PHE A 1 128 ? -4.248 -5.636 12.162 1.00 97.75 128 PHE A C 1
ATOM 1064 O O . PHE A 1 128 ? -3.521 -5.996 11.240 1.00 97.75 128 PHE A O 1
ATOM 1071 N N . LEU A 1 129 ? -5.030 -6.474 12.827 1.00 98.31 129 LEU A N 1
ATOM 1072 C CA . LEU A 1 129 ? -5.162 -7.885 12.520 1.00 98.31 129 LEU A CA 1
ATOM 1073 C C . LEU A 1 129 ? -6.384 -8.117 11.642 1.00 98.31 129 LEU A C 1
ATOM 1075 O O . LEU A 1 129 ? -7.428 -7.503 11.857 1.00 98.31 129 LEU A O 1
ATOM 1079 N N . VAL A 1 130 ? -6.264 -9.038 10.694 1.00 98.31 130 VAL A N 1
ATOM 1080 C CA . VAL A 1 130 ? -7.374 -9.544 9.882 1.00 98.31 130 VAL A CA 1
ATOM 1081 C C . VAL A 1 130 ? -7.374 -11.064 9.876 1.00 98.31 130 VAL A C 1
ATOM 1083 O O . VAL A 1 130 ? -6.317 -11.698 9.941 1.00 98.31 130 VAL A O 1
ATOM 1086 N N . TRP A 1 131 ? -8.565 -11.645 9.771 1.00 97.50 131 TRP A N 1
ATOM 1087 C CA . TRP A 1 131 ? -8.760 -13.084 9.637 1.00 97.50 131 TRP A CA 1
ATOM 1088 C C . TRP A 1 131 ? -9.313 -13.406 8.254 1.00 97.50 131 TRP A C 1
ATOM 1090 O O . TRP A 1 131 ? -10.330 -12.850 7.841 1.00 97.50 131 TRP A O 1
ATOM 1100 N N . ILE A 1 132 ? -8.612 -14.279 7.535 1.00 95.25 132 ILE A N 1
ATOM 1101 C CA . ILE A 1 132 ? -8.967 -14.727 6.188 1.00 95.25 132 ILE A CA 1
ATOM 1102 C C . ILE A 1 132 ? -8.713 -16.232 6.114 1.00 95.25 132 ILE A C 1
ATOM 1104 O O . ILE A 1 132 ? -7.563 -16.665 6.236 1.00 95.25 132 ILE A O 1
ATOM 1108 N N . ASN A 1 133 ? -9.758 -17.023 5.866 1.00 90.69 133 ASN A N 1
ATOM 1109 C CA . ASN A 1 133 ? -9.694 -18.482 5.749 1.00 90.69 133 ASN A CA 1
ATOM 1110 C C . ASN A 1 133 ? -9.015 -19.129 6.969 1.00 90.69 133 ASN A C 1
ATOM 1112 O O . ASN A 1 133 ? -8.017 -19.844 6.823 1.00 90.69 133 ASN A O 1
ATOM 1116 N N . ASP A 1 134 ? -9.501 -18.810 8.172 1.00 87.94 134 ASP A N 1
ATOM 1117 C CA . ASP A 1 134 ? -8.968 -19.282 9.463 1.00 87.94 134 ASP A CA 1
ATOM 1118 C C . ASP A 1 134 ? -7.504 -18.890 9.763 1.00 87.94 134 ASP A C 1
ATOM 1120 O O . ASP A 1 134 ? -6.913 -19.341 10.751 1.00 87.94 134 ASP A O 1
ATOM 1124 N N . ARG A 1 135 ? -6.885 -18.042 8.934 1.00 94.31 135 ARG A N 1
ATOM 1125 C CA . ARG A 1 135 ? -5.529 -17.526 9.149 1.00 94.31 135 ARG A CA 1
ATOM 1126 C C . ARG A 1 135 ? -5.566 -16.076 9.575 1.00 94.31 135 ARG A C 1
ATOM 1128 O O . ARG A 1 135 ? -6.375 -15.294 9.089 1.00 94.31 135 ARG A O 1
ATOM 1135 N N . MET A 1 136 ? -4.649 -15.732 10.470 1.00 96.81 136 MET A N 1
ATOM 1136 C CA . MET A 1 136 ? -4.519 -14.392 11.018 1.00 96.81 136 MET A CA 1
ATOM 1137 C C . MET A 1 136 ? -3.307 -13.691 10.417 1.00 96.81 136 MET A C 1
ATOM 1139 O O . MET A 1 136 ? -2.196 -14.229 10.429 1.00 96.81 136 MET A O 1
ATOM 1143 N N . TYR A 1 137 ? -3.530 -12.479 9.934 1.00 97.81 137 TYR A N 1
ATOM 1144 C CA . TYR A 1 137 ? -2.516 -11.641 9.316 1.00 97.81 137 TYR A CA 1
ATOM 1145 C C . TYR A 1 137 ? -2.468 -10.285 10.008 1.00 97.81 137 TYR A C 1
ATOM 1147 O O . TYR A 1 137 ? -3.509 -9.752 10.382 1.00 97.81 137 TYR A O 1
ATOM 1155 N N . GLN A 1 138 ? -1.271 -9.726 10.157 1.00 98.06 138 GLN A N 1
ATOM 1156 C CA . GLN A 1 138 ? -1.095 -8.313 10.464 1.00 98.06 138 GLN A CA 1
ATOM 1157 C C . GLN A 1 138 ? -1.037 -7.521 9.160 1.00 98.06 138 GLN A C 1
ATOM 1159 O O . GLN A 1 138 ? -0.398 -7.941 8.194 1.00 98.06 138 GLN A O 1
ATOM 1164 N N . ILE A 1 139 ? -1.703 -6.374 9.162 1.00 98.06 139 ILE A N 1
ATOM 1165 C CA . ILE A 1 139 ? -1.740 -5.422 8.066 1.00 98.06 139 ILE A CA 1
ATOM 1166 C C . ILE A 1 139 ? -0.997 -4.164 8.494 1.00 98.06 139 ILE A C 1
ATOM 1168 O O . ILE A 1 139 ? -1.422 -3.471 9.423 1.00 98.06 139 ILE A O 1
ATOM 1172 N N . ASP A 1 140 ? 0.071 -3.856 7.767 1.00 95.81 140 ASP A N 1
ATOM 1173 C CA . ASP A 1 140 ? 0.779 -2.584 7.865 1.00 95.81 140 ASP A CA 1
ATOM 1174 C C . ASP A 1 140 ? 0.332 -1.726 6.684 1.00 95.81 140 ASP A C 1
ATOM 1176 O O . ASP A 1 140 ? 0.458 -2.134 5.527 1.00 95.81 140 ASP A O 1
ATOM 1180 N N . SER A 1 141 ? -0.263 -0.561 6.962 1.00 95.62 141 SER A N 1
ATOM 1181 C CA . SER A 1 141 ? -0.937 0.216 5.922 1.00 95.62 141 SER A CA 1
ATOM 1182 C C . SER A 1 141 ? -0.702 1.717 6.002 1.00 95.62 141 SER A C 1
ATOM 1184 O O . SER A 1 141 ? -0.739 2.355 7.058 1.00 95.62 141 SER A O 1
ATOM 1186 N N . GLY A 1 142 ? -0.513 2.277 4.814 1.00 94.88 142 GLY A N 1
ATOM 1187 C CA . GLY A 1 142 ? -0.459 3.701 4.556 1.00 94.88 142 GLY A CA 1
ATOM 1188 C C . GLY A 1 142 ? -1.520 4.091 3.543 1.00 94.88 142 GLY A C 1
ATOM 1189 O O . GLY A 1 142 ? -2.013 3.283 2.757 1.00 94.88 142 GLY A O 1
ATOM 1190 N N . ALA A 1 143 ? -1.874 5.363 3.540 1.00 95.44 143 ALA A N 1
ATOM 1191 C CA . ALA A 1 143 ? -2.742 5.910 2.522 1.00 95.44 143 ALA A CA 1
ATOM 1192 C C . ALA A 1 143 ? -2.357 7.341 2.205 1.00 95.44 143 ALA A C 1
ATOM 1194 O O . ALA A 1 143 ? -1.800 8.058 3.036 1.00 95.44 143 ALA A O 1
ATOM 1195 N N . PHE A 1 144 ? -2.682 7.782 1.003 1.00 94.44 144 PHE A N 1
ATOM 1196 C CA . PHE A 1 144 ? -2.498 9.169 0.631 1.00 94.44 144 PHE A CA 1
ATOM 1197 C C . PHE A 1 144 ? -3.537 9.607 -0.386 1.00 94.44 144 PHE A C 1
ATOM 1199 O O . PHE A 1 144 ? -4.125 8.792 -1.092 1.00 94.44 144 PHE A O 1
ATOM 1206 N N . MET A 1 145 ? -3.775 10.913 -0.445 1.00 91.44 145 MET A N 1
ATOM 1207 C CA . MET A 1 145 ? -4.647 11.504 -1.450 1.00 91.44 145 MET A CA 1
ATOM 1208 C C . MET A 1 145 ? -3.803 12.247 -2.475 1.00 91.44 145 MET A C 1
ATOM 1210 O O . MET A 1 145 ? -3.093 13.190 -2.116 1.00 91.44 145 MET A O 1
ATOM 1214 N N . MET A 1 146 ? -3.928 11.861 -3.742 1.00 89.69 146 MET A N 1
ATOM 1215 C CA . MET A 1 146 ? -3.314 12.545 -4.878 1.00 89.69 146 MET A CA 1
ATOM 1216 C C . MET A 1 146 ? -4.397 12.852 -5.905 1.00 89.69 146 MET A C 1
ATOM 1218 O O . MET A 1 146 ? -5.198 11.986 -6.240 1.00 89.69 146 MET A O 1
ATOM 1222 N N . ASN A 1 147 ? -4.463 14.103 -6.365 1.00 82.00 147 ASN A N 1
ATOM 1223 C CA . ASN A 1 147 ? -5.436 14.546 -7.373 1.00 82.00 147 ASN A CA 1
ATOM 1224 C C . ASN A 1 147 ? -6.894 14.128 -7.077 1.00 82.00 147 ASN A C 1
ATOM 1226 O O . ASN A 1 147 ? -7.643 13.768 -7.978 1.00 82.00 147 ASN A O 1
ATOM 1230 N N . HIS A 1 148 ? -7.301 14.216 -5.805 1.00 79.25 148 HIS A N 1
ATOM 1231 C CA . HIS A 1 148 ? -8.638 13.849 -5.303 1.00 79.25 148 HIS A CA 1
ATOM 1232 C C . HIS A 1 148 ? -8.977 12.351 -5.305 1.00 79.25 148 HIS A C 1
ATOM 1234 O O . HIS A 1 148 ? -10.108 11.990 -4.983 1.00 79.25 148 HIS A O 1
ATOM 1240 N N . VAL A 1 149 ? -8.005 11.490 -5.591 1.00 87.56 149 VAL A N 1
ATOM 1241 C CA . VAL A 1 149 ? -8.133 10.038 -5.481 1.00 87.56 149 VAL A CA 1
ATOM 1242 C C . VAL A 1 149 ? -7.429 9.578 -4.209 1.00 87.56 149 VAL A C 1
ATOM 1244 O O . VAL A 1 149 ? -6.307 10.003 -3.920 1.00 87.56 149 VAL A O 1
ATOM 1247 N N . TRP A 1 150 ? -8.106 8.741 -3.424 1.00 91.75 150 TRP A N 1
ATOM 1248 C CA . TRP A 1 150 ? -7.518 8.105 -2.248 1.00 91.75 150 TRP A CA 1
ATOM 1249 C C . TRP A 1 150 ? -6.830 6.814 -2.653 1.00 91.75 150 TRP A C 1
ATOM 1251 O O . TRP A 1 150 ? -7.474 5.906 -3.166 1.00 91.75 150 TRP A O 1
ATOM 1261 N N . PHE A 1 151 ? -5.544 6.714 -2.357 1.00 95.62 151 PHE A N 1
ATOM 1262 C CA . PHE A 1 151 ? -4.765 5.504 -2.543 1.00 95.62 151 PHE A CA 1
ATOM 1263 C C . PHE A 1 151 ? -4.551 4.842 -1.190 1.00 95.62 151 PHE A C 1
ATOM 1265 O O . PHE A 1 151 ? -4.039 5.473 -0.265 1.00 95.62 151 PHE A O 1
ATOM 1272 N N . THR A 1 152 ? -4.953 3.581 -1.069 1.00 96.12 152 THR A N 1
ATOM 1273 C CA . THR A 1 152 ? -4.652 2.731 0.087 1.00 96.12 152 THR A CA 1
ATOM 1274 C C . THR A 1 152 ? -3.567 1.747 -0.305 1.00 96.12 152 THR A C 1
ATOM 1276 O O . THR A 1 152 ? -3.683 1.096 -1.345 1.00 96.12 152 THR A O 1
ATOM 1279 N N . ILE A 1 153 ? -2.543 1.621 0.528 1.00 97.00 153 ILE A N 1
ATOM 1280 C CA . ILE A 1 153 ? -1.398 0.744 0.304 1.00 97.00 153 ILE A CA 1
ATOM 1281 C C . ILE A 1 153 ? -1.203 -0.091 1.551 1.00 97.00 153 ILE A C 1
ATOM 1283 O O . ILE A 1 153 ? -1.196 0.446 2.660 1.00 97.00 153 ILE A O 1
ATOM 1287 N N . PHE A 1 154 ? -1.035 -1.392 1.375 1.00 97.12 154 PHE A N 1
ATOM 1288 C CA . PHE A 1 154 ? -0.787 -2.272 2.500 1.00 97.12 154 PHE A CA 1
ATOM 1289 C C . PHE A 1 154 ? 0.137 -3.430 2.153 1.00 97.12 154 PHE A C 1
ATOM 1291 O O . PHE A 1 154 ? 0.149 -3.944 1.031 1.00 97.12 154 PHE A O 1
ATOM 1298 N N . GLU A 1 155 ? 0.894 -3.827 3.167 1.00 95.88 155 GLU A N 1
ATOM 1299 C CA . GLU A 1 155 ? 1.652 -5.065 3.230 1.00 95.88 155 GLU A CA 1
ATOM 1300 C C . GLU A 1 155 ? 0.928 -6.039 4.167 1.00 95.88 155 GLU A C 1
ATOM 1302 O O . GLU A 1 155 ? 0.237 -5.636 5.108 1.00 95.88 155 GLU A O 1
ATOM 1307 N N . ILE A 1 156 ? 1.079 -7.333 3.896 1.00 96.69 156 ILE A N 1
ATOM 1308 C CA . ILE A 1 156 ? 0.491 -8.401 4.700 1.00 96.69 156 ILE A CA 1
ATOM 1309 C C . ILE A 1 156 ? 1.611 -9.223 5.322 1.00 96.69 156 ILE A C 1
ATOM 1311 O O . ILE A 1 156 ? 2.494 -9.727 4.625 1.00 96.69 156 ILE A O 1
ATOM 1315 N N . ILE A 1 157 ? 1.525 -9.399 6.636 1.00 96.62 157 ILE A N 1
ATOM 1316 C CA . ILE A 1 157 ? 2.463 -10.173 7.438 1.00 96.62 157 ILE A CA 1
ATOM 1317 C C . ILE A 1 157 ? 1.698 -11.349 8.041 1.00 96.62 157 ILE A C 1
ATOM 1319 O O . ILE A 1 157 ? 0.703 -11.166 8.743 1.00 96.62 157 ILE A O 1
ATOM 1323 N N . ASP A 1 158 ? 2.146 -12.575 7.783 1.00 95.62 158 ASP A N 1
ATOM 1324 C CA . ASP A 1 158 ? 1.619 -13.751 8.473 1.00 95.62 158 ASP A CA 1
ATOM 1325 C C . ASP A 1 158 ? 1.943 -13.624 9.963 1.00 95.62 158 ASP A C 1
ATOM 1327 O O . ASP A 1 158 ? 3.107 -13.631 10.367 1.00 95.62 158 ASP A O 1
ATOM 1331 N N . TYR A 1 159 ? 0.906 -13.491 10.792 1.00 95.56 159 TYR A N 1
ATOM 1332 C CA . TYR A 1 159 ? 1.098 -13.143 12.198 1.00 95.56 159 TYR A CA 1
ATOM 1333 C C . TYR A 1 159 ? 1.817 -14.246 12.979 1.00 95.56 159 TYR A C 1
ATOM 1335 O O . TYR A 1 159 ? 2.547 -13.978 13.931 1.00 95.56 159 TYR A O 1
ATOM 1343 N N . LYS A 1 160 ? 1.625 -15.509 12.583 1.00 93.88 160 LYS A N 1
ATOM 1344 C CA . LYS A 1 160 ? 2.233 -16.653 13.265 1.00 93.88 160 LYS A CA 1
ATOM 1345 C C . LYS A 1 160 ? 3.733 -16.728 12.998 1.00 93.88 160 LYS A C 1
ATOM 1347 O O . LYS A 1 160 ? 4.492 -17.124 13.879 1.00 93.88 160 LYS A O 1
ATOM 1352 N N . THR A 1 161 ? 4.149 -16.418 11.776 1.00 94.06 161 THR A N 1
ATOM 1353 C CA . THR A 1 161 ? 5.544 -16.548 11.338 1.00 94.06 161 THR A CA 1
ATOM 1354 C C . THR A 1 161 ? 6.318 -15.235 11.385 1.00 94.06 161 THR A C 1
ATOM 1356 O O . THR A 1 161 ? 7.548 -15.270 11.378 1.00 94.06 161 THR A O 1
ATOM 1359 N N . GLY A 1 162 ? 5.625 -14.094 11.425 1.00 94.12 162 GLY A N 1
ATOM 1360 C CA . GLY A 1 162 ? 6.211 -12.759 11.319 1.00 94.12 162 GLY A CA 1
ATOM 1361 C C . GLY A 1 162 ? 6.793 -12.452 9.937 1.00 94.12 162 GLY A C 1
ATOM 1362 O O . GLY A 1 162 ? 7.557 -11.501 9.802 1.00 94.12 162 GLY A O 1
ATOM 1363 N N . LYS A 1 163 ? 6.491 -13.272 8.921 1.00 93.50 163 LYS A N 1
ATOM 1364 C CA . LYS A 1 163 ? 7.006 -13.105 7.560 1.00 93.50 163 LYS A CA 1
ATOM 1365 C C . LYS A 1 163 ? 5.985 -12.395 6.685 1.00 93.50 163 LYS A C 1
ATOM 1367 O O . LYS A 1 163 ? 4.794 -12.693 6.745 1.00 93.50 163 LYS A O 1
ATOM 1372 N N . THR A 1 164 ? 6.473 -11.485 5.858 1.00 93.56 164 THR A N 1
ATOM 1373 C CA . THR A 1 164 ? 5.688 -10.853 4.800 1.00 93.56 164 THR A CA 1
ATOM 1374 C C . THR A 1 164 ? 5.340 -11.870 3.721 1.00 93.56 164 THR A C 1
ATOM 1376 O O . THR A 1 164 ? 6.029 -12.884 3.561 1.00 93.56 164 THR A O 1
ATOM 1379 N N . LEU A 1 165 ? 4.262 -11.611 2.983 1.00 92.81 165 LEU A N 1
ATOM 1380 C CA . LEU A 1 165 ? 3.910 -12.443 1.838 1.00 92.81 165 LEU A CA 1
ATOM 1381 C C . LEU A 1 165 ? 4.988 -12.374 0.752 1.00 92.81 165 LEU A C 1
ATOM 1383 O O . LEU A 1 165 ? 5.546 -11.316 0.460 1.00 92.81 165 LEU A O 1
ATOM 1387 N N . THR A 1 166 ? 5.243 -13.524 0.137 1.00 93.00 166 THR A N 1
ATOM 1388 C CA . THR A 1 166 ? 6.188 -13.686 -0.970 1.00 93.00 166 THR A CA 1
ATOM 1389 C C . THR A 1 166 ? 5.466 -13.711 -2.315 1.00 93.00 166 THR A C 1
ATOM 1391 O O . THR A 1 166 ? 4.231 -13.763 -2.384 1.00 93.00 166 THR A O 1
ATOM 1394 N N . LYS A 1 167 ? 6.231 -13.754 -3.412 1.00 91.56 167 LYS A N 1
ATOM 1395 C CA . LYS A 1 167 ? 5.678 -13.901 -4.766 1.00 91.56 167 LYS A CA 1
ATOM 1396 C C . LYS A 1 167 ? 4.736 -15.116 -4.882 1.00 91.56 167 LYS A C 1
ATOM 1398 O O . LYS A 1 167 ? 3.686 -15.054 -5.519 1.00 91.56 167 LYS A O 1
ATOM 1403 N N . ASP A 1 168 ? 5.054 -16.214 -4.197 1.00 90.31 168 ASP A N 1
ATOM 1404 C CA . ASP A 1 168 ? 4.296 -17.469 -4.279 1.00 90.31 168 ASP A CA 1
ATOM 1405 C C . ASP A 1 168 ? 3.012 -17.439 -3.423 1.00 90.31 168 ASP A C 1
ATOM 1407 O O . ASP A 1 168 ? 2.050 -18.184 -3.667 1.00 90.31 168 ASP A O 1
ATOM 1411 N N . ASP A 1 169 ? 2.954 -16.530 -2.448 1.00 89.50 169 ASP A N 1
ATOM 1412 C CA . ASP A 1 169 ? 1.781 -16.314 -1.605 1.00 89.50 169 ASP A CA 1
ATOM 1413 C C . ASP A 1 169 ? 0.721 -15.448 -2.282 1.00 89.50 169 ASP A C 1
ATOM 1415 O O . ASP A 1 169 ? -0.460 -15.628 -2.006 1.00 89.50 169 ASP A O 1
ATOM 1419 N N . ALA A 1 170 ? 1.110 -14.557 -3.194 1.00 82.94 170 ALA A N 1
ATOM 1420 C CA . ALA A 1 170 ? 0.181 -13.701 -3.934 1.00 82.94 170 ALA A CA 1
ATOM 1421 C C . ALA A 1 170 ? -0.271 -14.296 -5.280 1.00 82.94 170 ALA A C 1
ATOM 1423 O O . ALA A 1 170 ? -1.144 -13.740 -5.943 1.00 82.94 170 ALA A O 1
ATOM 1424 N N . CYS A 1 171 ? 0.299 -15.432 -5.694 1.00 76.81 171 CYS A N 1
ATOM 1425 C CA . CYS A 1 171 ? -0.035 -16.084 -6.957 1.00 76.81 171 CYS A CA 1
ATOM 1426 C C . CYS A 1 171 ? -1.477 -16.624 -6.979 1.00 76.81 171 CYS A C 1
ATOM 1428 O O . CYS A 1 171 ? -1.868 -17.391 -6.094 1.00 76.81 171 CYS A O 1
ATOM 1430 N N . SER A 1 172 ? -2.199 -16.335 -8.071 1.00 74.44 172 SER A N 1
ATOM 1431 C CA . SER A 1 172 ? -3.589 -16.697 -8.410 1.00 74.44 172 SER A CA 1
ATOM 1432 C C . SER A 1 172 ? -4.684 -15.743 -7.918 1.00 74.44 172 SER A C 1
ATOM 1434 O O . SER A 1 172 ? -4.603 -15.133 -6.855 1.00 74.44 172 SER A O 1
ATOM 1436 N N . LYS A 1 173 ? -5.799 -15.699 -8.668 1.00 69.56 173 LYS A N 1
ATOM 1437 C CA . LYS A 1 173 ? -6.981 -14.873 -8.356 1.00 69.56 173 LYS A CA 1
ATOM 1438 C C . LYS A 1 173 ? -7.553 -15.133 -6.955 1.00 69.56 173 LYS A C 1
ATOM 1440 O O . LYS A 1 173 ? -8.069 -14.210 -6.336 1.00 69.56 173 LYS A O 1
ATOM 1445 N N . VAL A 1 174 ? -7.452 -16.366 -6.451 1.00 77.38 174 VAL A N 1
ATOM 1446 C CA . VAL A 1 174 ? -7.935 -16.741 -5.107 1.00 77.38 174 VAL A CA 1
ATOM 1447 C C . VAL A 1 174 ? -7.023 -16.254 -3.978 1.00 77.38 174 VAL A C 1
ATOM 1449 O O . VAL A 1 174 ? -7.408 -16.333 -2.819 1.00 77.38 174 VAL A O 1
ATOM 1452 N N . LYS A 1 175 ? -5.836 -15.736 -4.305 1.00 84.25 175 LYS A N 1
ATOM 1453 C CA . LYS A 1 175 ? -4.902 -15.110 -3.364 1.00 84.25 175 LYS A CA 1
ATOM 1454 C C . LYS A 1 175 ? -4.677 -13.626 -3.666 1.00 84.25 175 LYS A C 1
ATOM 1456 O O . LYS A 1 175 ? -3.684 -13.040 -3.249 1.00 84.25 175 LYS A O 1
ATOM 1461 N N . ASN A 1 176 ? -5.609 -12.993 -4.379 1.00 87.75 176 ASN A N 1
ATOM 1462 C CA . ASN A 1 176 ? -5.595 -11.547 -4.535 1.00 87.75 176 ASN A CA 1
ATOM 1463 C C . ASN A 1 176 ? -6.209 -10.885 -3.295 1.00 87.75 176 ASN A C 1
ATOM 1465 O O . ASN A 1 176 ? -7.417 -10.653 -3.233 1.00 87.75 176 ASN A O 1
ATOM 1469 N N . TYR A 1 177 ? -5.365 -10.553 -2.323 1.00 92.75 177 TYR A N 1
ATOM 1470 C CA . TYR A 1 177 ? -5.784 -9.963 -1.052 1.00 92.75 177 TYR A CA 1
ATOM 1471 C C . TYR A 1 177 ? -6.402 -8.558 -1.166 1.00 92.75 177 TYR A C 1
ATOM 1473 O O . TYR A 1 177 ? -7.025 -8.105 -0.210 1.00 92.75 177 TYR A O 1
ATOM 1481 N N . ASN A 1 178 ? -6.333 -7.888 -2.327 1.00 89.81 178 ASN A N 1
ATOM 1482 C CA . ASN A 1 178 ? -7.158 -6.695 -2.566 1.00 89.81 178 ASN A CA 1
ATOM 1483 C C . ASN A 1 178 ? -8.656 -7.024 -2.635 1.00 89.81 178 ASN A C 1
ATOM 1485 O O . ASN A 1 178 ? -9.475 -6.129 -2.458 1.00 89.81 178 ASN A O 1
ATOM 1489 N N . LEU A 1 179 ? -9.013 -8.271 -2.962 1.00 90.94 179 LEU A N 1
ATOM 1490 C CA . LEU A 1 179 ? -10.377 -8.694 -3.282 1.00 90.94 179 LEU A CA 1
ATOM 1491 C C . LEU A 1 179 ? -10.966 -9.690 -2.283 1.00 90.94 179 LEU A C 1
ATOM 1493 O O . LEU A 1 179 ? -12.164 -9.962 -2.353 1.00 90.94 179 LEU A O 1
ATOM 1497 N N . LEU A 1 180 ? -10.145 -10.257 -1.398 1.00 92.75 180 LEU A N 1
ATOM 1498 C CA . LEU A 1 180 ? -10.612 -11.246 -0.436 1.00 92.75 180 LEU A CA 1
ATOM 1499 C C . LEU A 1 180 ? -11.431 -10.573 0.673 1.00 92.75 180 LEU A C 1
ATOM 1501 O O . LEU A 1 180 ? -10.964 -9.579 1.238 1.00 92.75 180 LEU A O 1
ATOM 1505 N N . PRO A 1 181 ? -12.622 -11.109 0.997 1.00 94.69 181 PRO A N 1
ATOM 1506 C CA . PRO A 1 181 ? -13.356 -10.669 2.169 1.00 94.69 181 PRO A CA 1
ATOM 1507 C C . PRO A 1 181 ? -12.596 -11.079 3.431 1.00 94.69 181 PRO A C 1
ATOM 1509 O O . PRO A 1 181 ? -12.010 -12.163 3.510 1.00 94.69 181 PRO A O 1
ATOM 1512 N N . VAL A 1 182 ? -12.610 -10.189 4.411 1.00 97.00 182 VAL A N 1
ATOM 1513 C CA . VAL A 1 182 ? -12.088 -10.411 5.755 1.00 97.00 182 VAL A CA 1
ATOM 1514 C C . VAL A 1 182 ? -13.243 -10.878 6.628 1.00 97.00 182 VAL A C 1
ATOM 1516 O O . VAL A 1 182 ? -14.296 -10.264 6.595 1.00 97.00 182 VAL A O 1
ATOM 1519 N N . GLU A 1 183 ? -13.051 -11.939 7.412 1.00 97.50 183 GLU A N 1
ATOM 1520 C CA . GLU A 1 183 ? -14.085 -12.471 8.318 1.00 97.50 183 GLU A CA 1
ATOM 1521 C C . GLU A 1 183 ? -14.293 -11.554 9.529 1.00 97.50 183 GLU A C 1
ATOM 1523 O O . GLU A 1 183 ? -15.407 -11.328 9.996 1.00 97.50 183 GLU A O 1
ATOM 1528 N N . LYS A 1 184 ? -13.185 -11.030 10.054 1.00 97.31 184 LYS A N 1
ATOM 1529 C CA . LYS A 1 184 ? -13.144 -10.072 11.158 1.00 97.31 184 LYS A CA 1
ATOM 1530 C C . LYS A 1 184 ? -11.814 -9.332 11.170 1.00 97.31 184 LYS A C 1
ATOM 1532 O O . LYS A 1 184 ? -10.822 -9.835 10.635 1.00 97.31 184 LYS A O 1
ATOM 1537 N N . TYR A 1 185 ? -11.774 -8.167 11.802 1.00 97.94 185 TYR A N 1
ATOM 1538 C CA . TYR A 1 185 ? -10.550 -7.387 11.988 1.00 97.94 185 TYR A CA 1
ATOM 1539 C C . TYR A 1 185 ? -10.453 -6.818 13.406 1.00 97.94 185 TYR A C 1
ATOM 1541 O O . TYR A 1 185 ? -11.451 -6.751 14.118 1.00 97.94 185 TYR A O 1
ATOM 1549 N N . GLN A 1 186 ? -9.249 -6.444 13.837 1.00 97.62 186 GLN A N 1
ATOM 1550 C CA . GLN A 1 186 ? -9.013 -5.896 15.174 1.00 97.62 186 GLN A CA 1
ATOM 1551 C C . GLN A 1 186 ? -7.781 -4.992 15.186 1.00 97.62 186 GLN A C 1
ATOM 1553 O O . GLN A 1 186 ? -6.690 -5.441 14.827 1.00 97.62 186 GLN A O 1
ATOM 1558 N N . PHE A 1 187 ? -7.910 -3.755 15.661 1.00 96.38 187 PHE A N 1
ATOM 1559 C CA . PHE A 1 187 ? -6.735 -2.952 16.006 1.00 96.38 187 PHE A CA 1
ATOM 1560 C C . PHE A 1 187 ? -6.131 -3.426 17.333 1.00 96.38 187 PHE A C 1
ATOM 1562 O O . PHE A 1 187 ? -6.842 -3.865 18.235 1.00 96.38 187 PHE A O 1
ATOM 1569 N N . PHE A 1 188 ? -4.807 -3.343 17.488 1.00 92.88 188 PHE A N 1
ATOM 1570 C CA . PHE A 1 188 ? -4.121 -3.893 18.671 1.00 92.88 188 PHE A CA 1
ATOM 1571 C C . PHE A 1 188 ? -4.559 -3.281 20.011 1.00 92.88 188 PHE A C 1
ATOM 1573 O O . PHE A 1 188 ? -4.361 -3.899 21.056 1.00 92.88 188 PHE A O 1
ATOM 1580 N N . ASP A 1 189 ? -5.121 -2.074 20.002 1.00 90.00 189 ASP A N 1
ATOM 1581 C CA . ASP A 1 189 ? -5.643 -1.390 21.185 1.00 90.00 189 ASP A CA 1
ATOM 1582 C C . ASP A 1 189 ? -7.130 -1.677 21.468 1.00 90.00 189 ASP A C 1
ATOM 1584 O O . ASP A 1 189 ? -7.659 -1.228 22.488 1.00 90.00 189 ASP A O 1
ATOM 1588 N N . GLU A 1 190 ? -7.801 -2.459 20.620 1.00 92.62 190 GLU A N 1
ATOM 1589 C CA . GLU A 1 190 ? -9.180 -2.903 20.817 1.00 92.62 190 GLU A CA 1
ATOM 1590 C C . GLU A 1 190 ? -9.248 -4.229 21.585 1.00 92.62 190 GLU A C 1
ATOM 1592 O O . GLU A 1 190 ? -8.395 -5.106 21.455 1.00 92.62 190 GLU A O 1
ATOM 1597 N N . GLN A 1 191 ? -10.300 -4.409 22.389 1.00 90.69 191 GLN A N 1
ATOM 1598 C CA . GLN A 1 191 ? -10.453 -5.606 23.226 1.00 90.69 191 GLN A CA 1
ATOM 1599 C C . GLN A 1 191 ? -10.981 -6.827 22.470 1.00 90.69 191 GLN A C 1
ATOM 1601 O O . GLN A 1 191 ? -10.716 -7.957 22.879 1.00 90.69 191 GLN A O 1
ATOM 1606 N N . GLN A 1 192 ? -11.775 -6.614 21.422 1.00 94.25 192 GLN A N 1
ATOM 1607 C CA . GLN A 1 192 ? -12.451 -7.678 20.687 1.00 94.25 192 GLN A CA 1
ATOM 1608 C C . GLN A 1 192 ? -12.415 -7.385 19.187 1.00 94.25 192 GLN A C 1
ATOM 1610 O O . GLN A 1 192 ? -12.495 -6.216 18.811 1.00 94.25 192 GLN A O 1
ATOM 1615 N N . PRO A 1 193 ? -12.310 -8.425 18.343 1.00 96.31 193 PRO A N 1
ATOM 1616 C CA . PRO A 1 193 ? -12.412 -8.261 16.905 1.00 96.31 193 PRO A CA 1
ATOM 1617 C C . PRO A 1 193 ? -13.834 -7.877 16.487 1.00 96.31 193 PRO A C 1
ATOM 1619 O O . PRO A 1 193 ? -14.815 -8.238 17.140 1.00 96.31 193 PRO A O 1
ATOM 1622 N N . VAL A 1 194 ? -13.925 -7.173 15.365 1.00 96.19 194 VAL A N 1
ATOM 1623 C CA . VAL A 1 194 ? -15.165 -6.766 14.709 1.00 96.19 194 VAL A CA 1
ATOM 1624 C C . VAL A 1 194 ? -15.406 -7.682 13.516 1.00 96.19 194 VAL A C 1
ATOM 1626 O O . VAL A 1 194 ? -14.579 -7.725 12.603 1.00 96.19 194 VAL A O 1
ATOM 1629 N N . ASP A 1 195 ? -16.531 -8.398 13.515 1.00 97.38 195 ASP A N 1
ATOM 1630 C CA . ASP A 1 195 ? -16.958 -9.207 12.369 1.00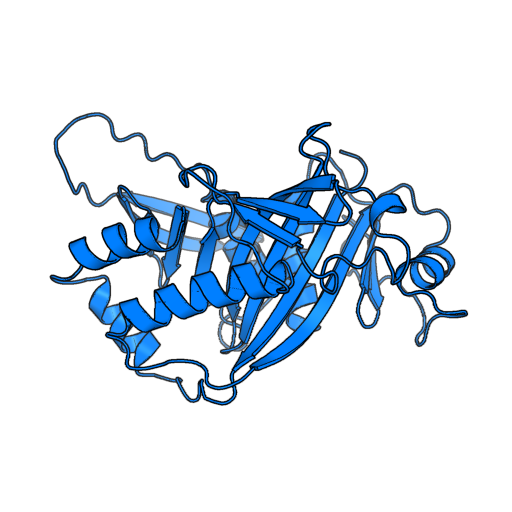 97.38 195 ASP A CA 1
ATOM 1631 C C . ASP A 1 195 ? -17.272 -8.308 11.167 1.00 97.38 195 ASP A C 1
ATOM 1633 O O . ASP A 1 195 ? -17.880 -7.239 11.301 1.00 97.38 195 ASP A O 1
ATOM 1637 N N . THR A 1 196 ? -16.848 -8.727 9.980 1.00 96.19 196 THR A N 1
ATOM 1638 C CA . THR A 1 196 ? -17.030 -7.959 8.749 1.00 96.19 196 THR A CA 1
ATOM 1639 C C . THR A 1 196 ? -17.092 -8.880 7.531 1.00 96.19 196 THR A C 1
ATOM 1641 O O . THR A 1 196 ? -16.843 -10.076 7.627 1.00 96.19 196 THR A O 1
ATOM 1644 N N . ASP A 1 197 ? -17.476 -8.327 6.388 1.00 95.69 197 ASP A N 1
ATOM 1645 C CA . ASP A 1 197 ? -17.371 -8.935 5.059 1.00 95.69 197 ASP A CA 1
ATOM 1646 C C . ASP A 1 197 ? -16.589 -8.034 4.082 1.00 95.69 197 ASP A C 1
ATOM 1648 O O . ASP A 1 197 ? -16.511 -8.308 2.882 1.00 95.69 197 ASP A O 1
ATOM 1652 N N . LEU A 1 198 ? -15.992 -6.956 4.605 1.00 95.75 198 LEU A N 1
ATOM 1653 C CA . LEU A 1 198 ? -15.209 -5.981 3.855 1.00 95.75 198 LEU A CA 1
ATOM 1654 C C . LEU A 1 198 ? -13.856 -6.547 3.415 1.00 95.75 198 LEU A C 1
ATOM 1656 O O . LEU A 1 198 ? -13.290 -7.446 4.036 1.00 95.75 198 LEU A O 1
ATOM 1660 N N . LYS A 1 199 ? -13.281 -5.952 2.372 1.00 96.06 199 LYS A N 1
ATOM 1661 C CA . LYS A 1 199 ? -11.884 -6.185 1.970 1.00 96.06 199 LYS A CA 1
ATOM 1662 C C . LYS A 1 199 ? -10.931 -5.389 2.862 1.00 96.06 199 LYS A C 1
ATOM 1664 O O . LYS A 1 199 ? -11.298 -4.348 3.406 1.00 96.06 199 LYS A O 1
ATOM 1669 N N . ILE A 1 200 ? -9.660 -5.796 2.921 1.00 97.31 200 ILE A N 1
ATOM 1670 C CA . ILE A 1 200 ? -8.613 -5.063 3.665 1.00 97.31 200 ILE A CA 1
ATOM 1671 C C . ILE A 1 200 ? -8.548 -3.588 3.231 1.00 97.31 200 ILE A C 1
ATOM 1673 O O . ILE A 1 200 ? -8.556 -2.686 4.069 1.00 97.31 200 ILE A O 1
ATOM 1677 N N . SER A 1 201 ? -8.537 -3.328 1.921 1.00 95.31 201 SER A N 1
ATOM 1678 C CA . SER A 1 201 ? -8.484 -1.963 1.383 1.00 95.31 201 SER A CA 1
ATOM 1679 C C . SER A 1 201 ? -9.725 -1.136 1.743 1.00 95.31 201 SER A C 1
ATOM 1681 O O . SER A 1 201 ? -9.609 0.068 1.963 1.00 95.31 201 SER A O 1
ATOM 1683 N N . GLU A 1 202 ? -10.895 -1.768 1.862 1.00 95.31 202 GLU A N 1
ATOM 1684 C CA . GLU A 1 202 ? -12.145 -1.108 2.257 1.00 95.31 202 GLU A CA 1
ATOM 1685 C C . GLU A 1 202 ? -12.143 -0.764 3.750 1.00 95.31 202 GLU A C 1
ATOM 1687 O O . GLU A 1 202 ? -12.605 0.313 4.120 1.00 95.31 202 GLU A O 1
ATOM 1692 N N . ILE A 1 203 ? -11.571 -1.617 4.609 1.00 96.56 203 ILE A N 1
ATOM 1693 C CA . ILE A 1 203 ? -11.365 -1.318 6.038 1.00 96.56 203 ILE A CA 1
ATOM 1694 C C . ILE A 1 203 ? -10.481 -0.070 6.189 1.00 96.56 203 ILE A C 1
ATOM 1696 O O . ILE A 1 203 ? -10.841 0.867 6.910 1.00 96.56 203 ILE A O 1
ATOM 1700 N N . ILE A 1 204 ? -9.364 -0.015 5.454 1.00 96.44 204 ILE A N 1
ATOM 1701 C CA . ILE A 1 204 ? -8.446 1.136 5.446 1.00 96.44 204 ILE A CA 1
ATOM 1702 C C . ILE A 1 204 ? -9.176 2.393 4.951 1.00 96.44 204 ILE A C 1
ATOM 1704 O O . ILE A 1 204 ? -9.183 3.424 5.631 1.00 96.44 204 ILE A O 1
ATOM 1708 N N . TYR A 1 205 ? -9.842 2.306 3.796 1.00 93.94 205 TYR A N 1
ATOM 1709 C CA . TYR A 1 205 ? -10.583 3.422 3.209 1.00 93.94 205 TYR A CA 1
ATOM 1710 C C . TYR A 1 205 ? -11.687 3.938 4.141 1.00 93.94 205 TYR A C 1
ATOM 1712 O O . TYR A 1 205 ? -11.782 5.144 4.368 1.00 93.94 205 TYR A O 1
ATOM 1720 N N . ASN A 1 206 ? -12.493 3.052 4.729 1.00 92.94 206 ASN A N 1
ATOM 1721 C CA . ASN A 1 206 ? -13.584 3.426 5.629 1.00 92.94 206 ASN A CA 1
ATOM 1722 C C . ASN A 1 206 ? -13.071 4.102 6.904 1.00 92.94 206 ASN A C 1
ATOM 1724 O O . ASN A 1 206 ? -13.679 5.070 7.365 1.00 92.94 206 ASN A O 1
ATOM 1728 N N . THR A 1 207 ? -11.931 3.652 7.429 1.00 94.56 207 THR A N 1
ATOM 1729 C CA . THR A 1 207 ? -11.268 4.273 8.584 1.00 94.56 207 THR A CA 1
ATOM 1730 C C . THR A 1 207 ? -10.872 5.721 8.274 1.00 94.56 207 THR A C 1
ATOM 1732 O O . THR A 1 207 ? -11.225 6.646 9.010 1.00 94.56 207 THR A O 1
ATOM 1735 N N . ILE A 1 208 ? -10.221 5.952 7.130 1.00 91.50 208 ILE A N 1
ATOM 1736 C CA . ILE A 1 208 ? -9.805 7.292 6.683 1.00 91.50 208 ILE A CA 1
ATOM 1737 C C . ILE A 1 208 ? -11.018 8.165 6.337 1.00 91.50 208 ILE A C 1
ATOM 1739 O O . ILE A 1 208 ? -11.071 9.351 6.675 1.00 91.50 208 ILE A O 1
ATOM 1743 N N . SER A 1 209 ? -12.019 7.591 5.678 1.00 88.62 209 SER A N 1
ATOM 1744 C CA . SER A 1 209 ? -13.260 8.272 5.312 1.00 88.62 209 SER A CA 1
ATOM 1745 C C . SER A 1 209 ? -14.022 8.735 6.559 1.00 88.62 209 SER A C 1
ATOM 1747 O O . SER A 1 209 ? -14.429 9.893 6.643 1.00 88.62 209 SER A O 1
ATOM 1749 N N . GLY A 1 210 ? -14.123 7.889 7.588 1.00 89.75 210 GLY A N 1
ATOM 1750 C CA . GLY A 1 210 ? -14.699 8.257 8.883 1.00 89.75 210 GLY A CA 1
ATOM 1751 C C . GLY A 1 210 ? -13.919 9.376 9.576 1.00 89.75 210 GLY A C 1
ATOM 1752 O O . GLY A 1 210 ? -14.511 10.376 9.999 1.00 89.75 210 GLY A O 1
ATOM 1753 N N . PHE A 1 211 ? -12.587 9.263 9.611 1.00 89.62 211 PHE A N 1
ATOM 1754 C CA . PHE A 1 211 ? -11.711 10.303 10.151 1.00 89.62 211 PHE A CA 1
ATOM 1755 C C . PHE A 1 211 ? -11.930 11.651 9.452 1.00 89.62 211 PHE A C 1
ATOM 1757 O O . PHE A 1 211 ? -12.177 12.663 10.110 1.00 89.62 211 PHE A O 1
ATOM 1764 N N . THR A 1 212 ? -11.889 11.678 8.119 1.00 84.25 212 THR A N 1
ATOM 1765 C CA . THR A 1 212 ? -12.058 12.912 7.335 1.00 84.25 212 THR A CA 1
ATOM 1766 C C . THR A 1 212 ? -13.471 13.487 7.452 1.00 84.25 212 THR A C 1
ATOM 1768 O O . THR A 1 212 ? -13.635 14.709 7.546 1.00 84.25 212 THR A O 1
ATOM 1771 N N . TRP A 1 213 ? -14.500 12.640 7.524 1.00 84.44 213 TRP A N 1
ATOM 1772 C CA . TRP A 1 213 ? -15.879 13.063 7.762 1.00 84.44 213 TRP A CA 1
ATOM 1773 C C . TRP A 1 213 ? -16.014 13.789 9.103 1.00 84.44 213 TRP A C 1
ATOM 1775 O O . TRP A 1 213 ? -16.536 14.905 9.150 1.00 84.44 213 TRP A O 1
ATOM 1785 N N . GLU A 1 214 ? -15.491 13.231 10.196 1.00 86.94 214 GLU A N 1
ATOM 1786 C CA . GLU A 1 214 ? -15.553 13.890 11.506 1.00 86.94 214 GLU A CA 1
ATOM 1787 C C . GLU A 1 214 ? -14.659 15.123 11.602 1.00 86.94 214 GLU A C 1
ATOM 1789 O O . GLU A 1 214 ? -15.106 16.159 12.107 1.00 86.94 214 GLU A O 1
ATOM 1794 N N . LEU A 1 215 ? -13.453 15.060 11.035 1.00 81.25 215 LEU A N 1
ATOM 1795 C CA . LEU A 1 215 ? -12.538 16.198 10.948 1.00 81.25 215 LEU A CA 1
ATOM 1796 C C . LEU A 1 215 ? -13.207 17.407 10.280 1.00 81.25 215 LEU A C 1
ATOM 1798 O O . LEU A 1 215 ? -12.951 18.562 10.625 1.00 81.25 215 LEU A O 1
ATOM 1802 N N . THR A 1 216 ? -14.117 17.146 9.345 1.00 75.88 216 THR A N 1
ATOM 1803 C CA . THR A 1 216 ? -14.813 18.172 8.565 1.00 75.88 216 THR A CA 1
ATOM 1804 C C . THR A 1 216 ? -16.178 18.537 9.151 1.00 75.88 216 THR A C 1
ATOM 1806 O O . THR A 1 216 ? -17.008 19.156 8.482 1.00 75.88 216 THR A O 1
ATOM 1809 N N . ASN A 1 217 ? -16.397 18.229 10.436 1.00 78.25 217 ASN A N 1
ATOM 1810 C CA . ASN A 1 217 ? -17.653 18.425 11.165 1.00 78.25 217 ASN A CA 1
ATOM 1811 C C . ASN A 1 217 ? -18.841 17.738 10.487 1.00 78.25 217 ASN A C 1
ATOM 1813 O O . ASN A 1 217 ? -19.924 18.316 10.386 1.00 78.25 217 ASN A O 1
ATOM 1817 N N . LYS A 1 218 ? -18.622 16.513 10.009 1.00 82.06 218 LYS A N 1
ATOM 1818 C CA . LYS A 1 218 ? -19.626 15.641 9.394 1.00 82.06 218 LYS A CA 1
ATOM 1819 C C . LYS A 1 218 ? -20.235 16.178 8.097 1.00 82.06 218 LYS A C 1
ATOM 1821 O O . LYS A 1 218 ? -21.325 15.767 7.708 1.00 82.06 218 LYS A O 1
ATOM 1826 N N . ARG A 1 219 ? -19.543 17.100 7.423 1.00 69.56 219 ARG A N 1
ATOM 1827 C CA . ARG A 1 219 ? -20.068 17.787 6.233 1.00 69.56 219 ARG A CA 1
ATOM 1828 C C . ARG A 1 219 ? -19.903 16.992 4.943 1.00 69.56 219 ARG A C 1
ATOM 1830 O O . ARG A 1 219 ? -20.674 17.211 4.021 1.00 69.56 219 ARG A O 1
ATOM 1837 N N . PHE A 1 220 ? -18.918 16.099 4.876 1.00 66.25 220 PHE A N 1
ATOM 1838 C CA . PHE A 1 220 ? -18.585 15.382 3.647 1.00 66.25 220 PHE A CA 1
ATOM 1839 C C . PHE A 1 220 ? -18.419 13.905 3.925 1.00 66.25 220 PHE A C 1
ATOM 1841 O O . PHE A 1 220 ? -17.427 13.489 4.520 1.00 66.25 220 PHE A O 1
ATOM 1848 N N . ARG A 1 221 ? -19.421 13.131 3.522 1.00 70.69 221 ARG A N 1
ATOM 1849 C CA . ARG A 1 221 ? -19.381 11.676 3.544 1.00 70.69 221 ARG A CA 1
ATOM 1850 C C . ARG A 1 221 ? -19.518 11.192 2.109 1.00 70.69 221 ARG A C 1
ATOM 1852 O O . ARG A 1 221 ? -20.367 11.696 1.383 1.00 70.69 221 ARG A O 1
ATOM 1859 N N . SER A 1 222 ? -18.671 10.251 1.718 1.00 68.94 222 SER A N 1
ATOM 1860 C CA . SER A 1 222 ? -18.821 9.554 0.443 1.00 68.94 222 SER A CA 1
ATOM 1861 C C . SER A 1 222 ? -20.134 8.761 0.449 1.00 68.94 222 SER A C 1
ATOM 1863 O O . SER A 1 222 ? -20.373 8.005 1.391 1.00 68.94 222 SER A O 1
ATOM 1865 N N . GLU A 1 223 ? -20.983 8.948 -0.564 1.00 66.69 223 GLU A N 1
ATOM 1866 C CA . GLU A 1 223 ? -22.208 8.148 -0.769 1.00 66.69 223 GLU A CA 1
ATOM 1867 C C . GLU A 1 223 ? -21.942 6.892 -1.615 1.00 66.69 223 GLU A C 1
ATOM 1869 O O . GLU A 1 223 ? -22.733 5.953 -1.609 1.00 66.69 223 GLU A O 1
ATOM 1874 N N . GLY A 1 224 ? -20.801 6.865 -2.304 1.00 73.56 224 GLY A N 1
ATOM 1875 C CA . GLY A 1 224 ? -20.367 5.805 -3.202 1.00 73.56 224 GLY A CA 1
ATOM 1876 C C . GLY A 1 224 ? -18.932 6.046 -3.665 1.00 73.56 224 GLY A C 1
ATOM 1877 O O . GLY A 1 224 ? -18.416 7.170 -3.606 1.00 73.56 224 GLY A O 1
ATOM 1878 N N . TYR A 1 225 ? -18.261 4.975 -4.072 1.00 81.44 225 TYR A N 1
ATOM 1879 C CA . TYR A 1 225 ? -16.922 5.039 -4.638 1.00 81.44 225 TYR A CA 1
ATOM 1880 C C . TYR A 1 225 ? -16.785 4.070 -5.808 1.00 81.44 225 TYR A C 1
ATOM 1882 O O . TYR A 1 225 ? -17.359 2.980 -5.814 1.00 81.44 225 TYR A O 1
ATOM 1890 N N . SER A 1 226 ? -15.963 4.461 -6.774 1.00 84.00 226 SER A N 1
ATOM 1891 C CA . SER A 1 226 ? -15.356 3.543 -7.731 1.00 84.00 226 SER A CA 1
ATOM 1892 C C . SER A 1 226 ? -13.996 3.087 -7.206 1.00 84.00 226 SER A C 1
ATOM 1894 O O . SER A 1 226 ? -13.322 3.818 -6.474 1.00 84.00 226 SER A O 1
ATOM 1896 N N . PHE A 1 227 ? -13.627 1.853 -7.546 1.00 88.62 227 PHE A N 1
ATOM 1897 C CA . PHE A 1 227 ? -12.455 1.171 -7.011 1.00 88.62 227 PHE A CA 1
ATOM 1898 C C . PHE A 1 227 ? -11.699 0.442 -8.117 1.00 88.62 227 PHE A C 1
ATOM 1900 O O . PHE A 1 227 ? -12.284 -0.349 -8.860 1.00 88.62 227 PHE A O 1
ATOM 1907 N N . VAL A 1 228 ? -10.391 0.672 -8.170 1.00 93.62 228 VAL A N 1
ATOM 1908 C CA . VAL A 1 228 ? -9.434 -0.111 -8.958 1.00 93.62 228 VAL A CA 1
ATOM 1909 C C . VAL A 1 228 ? -8.304 -0.567 -8.043 1.00 93.62 228 VAL A C 1
ATOM 1911 O O . VAL A 1 228 ? -7.984 0.101 -7.060 1.00 93.62 228 VAL A O 1
ATOM 1914 N N . HIS A 1 229 ? -7.707 -1.716 -8.340 1.00 93.50 229 HIS A N 1
ATOM 1915 C CA . HIS A 1 229 ? -6.667 -2.296 -7.499 1.00 93.50 229 HIS A CA 1
ATOM 1916 C C . HIS A 1 229 ? -5.514 -2.843 -8.318 1.00 93.50 229 HIS A C 1
ATOM 1918 O O . HIS A 1 229 ? -5.615 -3.074 -9.522 1.00 93.50 229 HIS A O 1
ATOM 1924 N N . ASN A 1 230 ? -4.429 -3.119 -7.611 1.00 94.56 230 ASN A N 1
ATOM 1925 C CA . ASN A 1 230 ? -3.191 -3.573 -8.191 1.00 94.56 230 ASN A CA 1
ATOM 1926 C C . ASN A 1 230 ? -2.384 -4.378 -7.173 1.00 94.56 230 ASN A C 1
ATOM 1928 O O . ASN A 1 230 ? -2.359 -4.047 -5.983 1.00 94.56 230 ASN A O 1
ATOM 1932 N N . THR A 1 231 ? -1.726 -5.431 -7.641 1.00 95.12 231 THR A N 1
ATOM 1933 C CA . THR A 1 231 ? -0.785 -6.221 -6.839 1.00 95.12 231 THR A CA 1
ATOM 1934 C C . THR A 1 231 ? 0.616 -6.033 -7.391 1.00 95.12 231 THR A C 1
ATOM 1936 O O . THR A 1 231 ? 0.877 -6.331 -8.554 1.00 95.12 231 THR A O 1
ATOM 1939 N N . VAL A 1 232 ? 1.517 -5.543 -6.551 1.00 96.31 232 VAL A N 1
ATOM 1940 C CA . VAL A 1 232 ? 2.887 -5.196 -6.916 1.00 96.31 232 VAL A CA 1
ATOM 1941 C C . VAL A 1 232 ? 3.814 -6.202 -6.258 1.00 96.31 232 VAL A C 1
ATOM 1943 O O . VAL A 1 232 ? 3.831 -6.325 -5.035 1.00 96.31 232 VAL A O 1
ATOM 1946 N N . VAL A 1 233 ? 4.561 -6.946 -7.065 1.00 96.25 233 VAL A N 1
ATOM 1947 C CA . VAL A 1 233 ? 5.457 -8.004 -6.594 1.00 96.25 233 VAL A CA 1
ATOM 1948 C C . VAL A 1 233 ? 6.896 -7.569 -6.807 1.00 96.25 233 VAL A C 1
ATOM 1950 O O . VAL A 1 233 ? 7.302 -7.315 -7.934 1.00 96.25 233 VAL A O 1
ATOM 1953 N N . PHE A 1 234 ? 7.675 -7.547 -5.737 1.00 96.50 234 PHE A N 1
ATOM 1954 C CA . PHE A 1 234 ? 9.118 -7.365 -5.771 1.00 96.50 234 PHE A CA 1
ATOM 1955 C C . PHE A 1 234 ? 9.768 -8.733 -5.594 1.00 96.50 234 PHE A C 1
ATOM 1957 O O . PHE A 1 234 ? 9.575 -9.364 -4.557 1.00 96.50 234 PHE A O 1
ATOM 1964 N N . SER A 1 235 ? 10.505 -9.211 -6.595 1.00 95.56 235 SER A N 1
ATOM 1965 C CA . SER A 1 235 ? 11.307 -10.429 -6.468 1.00 95.56 235 SER A CA 1
ATOM 1966 C C . SER A 1 235 ? 12.424 -10.501 -7.506 1.00 95.56 235 SER A C 1
ATOM 1968 O O . SER A 1 235 ? 12.188 -10.360 -8.706 1.00 95.56 235 SER A O 1
ATOM 1970 N N . ASN A 1 236 ? 13.630 -10.836 -7.048 1.00 94.62 236 ASN A N 1
ATOM 1971 C CA . ASN A 1 236 ? 14.771 -11.164 -7.912 1.00 94.62 236 ASN A CA 1
ATOM 1972 C C . ASN A 1 236 ? 14.787 -12.643 -8.349 1.00 94.62 236 ASN A C 1
ATOM 1974 O O . ASN A 1 236 ? 15.706 -13.080 -9.037 1.00 94.62 236 ASN A O 1
ATOM 1978 N N . HIS A 1 237 ? 13.787 -13.429 -7.940 1.00 93.94 237 HIS A N 1
ATOM 1979 C CA . HIS A 1 237 ? 13.727 -14.881 -8.135 1.00 93.94 237 HIS A CA 1
ATOM 1980 C C . HIS A 1 237 ? 12.656 -15.310 -9.145 1.00 93.94 237 HIS A C 1
ATOM 1982 O O . HIS A 1 237 ? 12.226 -16.467 -9.154 1.00 93.94 237 HIS A O 1
ATOM 1988 N N . ILE A 1 238 ? 12.192 -14.387 -9.988 1.00 93.88 238 ILE A N 1
ATOM 1989 C CA . ILE A 1 238 ? 11.255 -14.685 -11.071 1.00 93.88 238 ILE A CA 1
ATOM 1990 C C . ILE A 1 238 ? 12.051 -14.969 -12.348 1.00 93.88 238 ILE A C 1
ATOM 1992 O O . ILE A 1 238 ? 12.576 -14.059 -12.976 1.00 93.88 238 ILE A O 1
ATOM 1996 N N . GLU A 1 239 ? 12.114 -16.241 -12.747 1.00 91.00 239 GLU A N 1
ATOM 1997 C CA . GLU A 1 239 ? 12.852 -16.670 -13.947 1.00 91.00 239 GLU A CA 1
ATOM 1998 C C . GLU A 1 239 ? 12.196 -16.199 -15.254 1.00 91.00 239 GLU A C 1
ATOM 2000 O O . GLU A 1 239 ? 12.876 -15.802 -16.196 1.00 91.00 239 GLU A O 1
ATOM 2005 N N . ASN A 1 240 ? 10.862 -16.255 -15.321 1.00 93.12 240 ASN A N 1
ATOM 2006 C CA . ASN A 1 240 ? 10.087 -15.824 -16.481 1.00 93.12 240 ASN A CA 1
ATOM 2007 C C . ASN A 1 240 ? 8.956 -14.896 -16.031 1.00 93.12 240 ASN A C 1
ATOM 2009 O O . ASN A 1 240 ? 7.919 -15.343 -15.531 1.00 93.12 240 ASN A O 1
ATOM 2013 N N . ILE A 1 241 ? 9.169 -13.597 -16.239 1.00 93.19 241 ILE A N 1
ATOM 2014 C CA . ILE A 1 241 ? 8.240 -12.527 -15.864 1.00 93.19 241 ILE A CA 1
ATOM 2015 C C . ILE A 1 241 ? 6.870 -12.711 -16.540 1.00 93.19 241 ILE A C 1
ATOM 2017 O O . ILE A 1 241 ? 5.833 -12.576 -15.892 1.00 93.19 241 ILE A O 1
ATOM 2021 N N . SER A 1 242 ? 6.843 -13.083 -17.825 1.00 91.56 242 SER A N 1
ATOM 2022 C CA . SER A 1 242 ? 5.599 -13.284 -18.582 1.00 91.56 242 SER A CA 1
ATOM 2023 C C . SER A 1 242 ? 4.772 -14.448 -18.032 1.00 91.56 242 SER A C 1
ATOM 2025 O O . SER A 1 242 ? 3.564 -14.313 -17.811 1.00 91.56 242 SER A O 1
ATOM 2027 N N . ASP A 1 243 ? 5.416 -15.586 -17.768 1.00 91.69 243 ASP A N 1
ATOM 2028 C CA . ASP A 1 243 ? 4.743 -16.753 -17.187 1.00 91.69 243 ASP A CA 1
ATOM 2029 C C . ASP A 1 243 ? 4.260 -16.462 -15.764 1.00 91.69 243 ASP A C 1
ATOM 2031 O O . ASP A 1 243 ? 3.183 -16.911 -15.361 1.00 91.69 243 ASP A O 1
ATOM 2035 N N . TYR A 1 244 ? 5.042 -15.698 -14.998 1.00 92.62 244 TYR A N 1
ATOM 2036 C CA . TYR A 1 244 ? 4.668 -15.287 -13.654 1.00 92.62 244 TYR A CA 1
ATOM 2037 C C . TYR A 1 244 ? 3.434 -14.378 -13.660 1.00 92.62 244 TYR A C 1
ATOM 2039 O O . TYR A 1 244 ? 2.502 -14.642 -12.902 1.00 92.62 244 TYR A O 1
ATOM 2047 N N . PHE A 1 245 ? 3.346 -13.394 -14.564 1.00 90.44 245 PHE A N 1
ATOM 2048 C CA . PHE A 1 245 ? 2.129 -12.588 -14.726 1.00 90.44 245 PHE A CA 1
ATOM 2049 C C . PHE A 1 245 ? 0.904 -13.446 -15.000 1.00 90.44 245 PHE A C 1
ATOM 2051 O O . PHE A 1 245 ? -0.119 -13.311 -14.328 1.00 90.44 245 PHE A O 1
ATOM 2058 N N . CYS A 1 246 ? 1.022 -14.373 -15.949 1.00 89.31 246 CYS A N 1
ATOM 2059 C CA . CYS A 1 246 ? -0.064 -15.278 -16.301 1.00 89.31 246 CYS A CA 1
ATOM 2060 C C . CYS A 1 246 ? -0.578 -16.050 -15.078 1.00 89.31 246 CYS A C 1
ATOM 2062 O O . CYS A 1 246 ? -1.788 -16.154 -14.869 1.00 89.31 246 CYS A O 1
ATOM 2064 N N . LYS A 1 247 ? 0.331 -16.522 -14.216 1.00 90.19 247 LYS A N 1
ATOM 2065 C CA . LYS A 1 247 ? -0.013 -17.193 -12.953 1.00 90.19 247 LYS A CA 1
ATOM 2066 C C . LYS A 1 247 ? -0.628 -16.240 -11.927 1.00 90.19 247 LYS A C 1
ATOM 2068 O O . LYS A 1 247 ? -1.614 -16.605 -11.286 1.00 90.19 247 LYS A O 1
ATOM 2073 N N . LEU A 1 248 ? -0.076 -15.037 -11.780 1.00 89.38 248 LEU A N 1
ATOM 2074 C CA . LEU A 1 248 ? -0.496 -14.044 -10.791 1.00 89.38 248 LEU A CA 1
ATOM 2075 C C . LEU A 1 248 ? -1.965 -13.645 -10.987 1.00 89.38 248 LEU A C 1
ATOM 2077 O O . LEU A 1 248 ? -2.768 -13.784 -10.065 1.00 89.38 248 LEU A O 1
ATOM 2081 N N . ILE A 1 249 ? -2.336 -13.249 -12.206 1.00 86.25 249 ILE A N 1
ATOM 2082 C CA . ILE A 1 249 ? -3.701 -12.802 -12.540 1.00 86.25 249 ILE A CA 1
ATOM 2083 C C . ILE A 1 249 ? -4.576 -13.895 -13.177 1.00 86.25 249 ILE A C 1
ATOM 2085 O O . ILE A 1 249 ? -5.724 -13.641 -13.539 1.00 86.25 249 ILE A O 1
ATOM 2089 N N . ASN A 1 250 ? -4.076 -15.135 -13.235 1.00 86.62 250 ASN A N 1
ATOM 2090 C CA . ASN A 1 250 ? -4.777 -16.319 -13.742 1.00 86.62 250 ASN A CA 1
ATOM 2091 C C . ASN A 1 250 ? -5.290 -16.161 -15.189 1.00 86.62 250 ASN A C 1
ATOM 2093 O O . ASN A 1 250 ? -6.460 -16.417 -15.490 1.00 86.62 250 ASN A O 1
ATOM 2097 N N . ILE A 1 251 ? -4.397 -15.744 -16.088 1.00 86.94 251 ILE A N 1
ATOM 2098 C CA . ILE A 1 251 ? -4.642 -15.637 -17.532 1.00 86.94 251 ILE A CA 1
ATOM 2099 C C . ILE A 1 251 ? -3.699 -16.564 -18.305 1.00 86.94 251 ILE A C 1
ATOM 2101 O O . ILE A 1 251 ? -2.669 -16.986 -17.794 1.00 86.94 251 ILE A O 1
ATOM 2105 N N . LYS A 1 252 ? -4.056 -16.914 -19.546 1.00 86.62 252 LYS A N 1
ATOM 2106 C CA . LYS A 1 252 ? -3.260 -17.847 -20.370 1.00 86.62 252 LYS A CA 1
ATOM 2107 C C . LYS A 1 252 ? -2.089 -17.188 -21.100 1.00 86.62 252 LYS A C 1
ATOM 2109 O O . LYS A 1 252 ? -1.153 -17.884 -21.472 1.00 86.62 252 LYS A O 1
ATOM 2114 N N . ALA A 1 253 ? -2.185 -15.889 -21.358 1.00 86.50 253 ALA A N 1
ATOM 2115 C CA . ALA A 1 253 ? -1.168 -15.092 -22.028 1.00 86.50 253 ALA A CA 1
ATOM 2116 C C . ALA A 1 253 ? -1.347 -13.621 -21.619 1.00 86.50 253 ALA A C 1
ATOM 2118 O O . ALA A 1 253 ? -2.494 -13.230 -21.373 1.00 86.50 253 ALA A O 1
ATOM 2119 N N . PRO A 1 254 ? -0.275 -12.812 -21.565 1.00 81.44 254 PRO A N 1
ATOM 2120 C CA . PRO A 1 254 ? -0.374 -11.389 -21.261 1.00 81.44 254 PRO A CA 1
ATOM 2121 C C . PRO A 1 254 ? -1.263 -10.649 -22.267 1.00 81.44 254 PRO A C 1
ATOM 2123 O O . PRO A 1 254 ? -1.265 -10.963 -23.458 1.00 81.44 254 PRO A O 1
ATOM 2126 N N . VAL A 1 255 ? -2.006 -9.646 -21.791 1.00 75.62 255 VAL A N 1
ATOM 2127 C CA . VAL A 1 255 ? -2.874 -8.807 -22.641 1.00 75.62 255 VAL A CA 1
ATOM 2128 C C . VAL A 1 255 ? -2.044 -7.864 -23.520 1.00 75.62 255 VAL A C 1
ATOM 2130 O O . VAL A 1 255 ? -2.461 -7.498 -24.617 1.00 75.62 255 VAL A O 1
ATOM 2133 N N . SER A 1 256 ? -0.850 -7.498 -23.053 1.00 81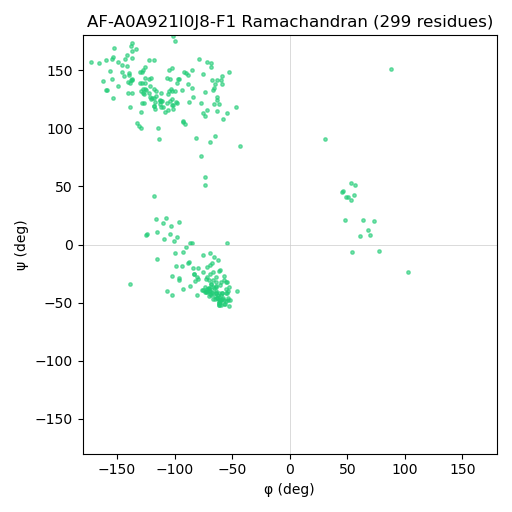.75 256 SER A N 1
ATOM 2134 C CA . SER A 1 256 ? 0.090 -6.610 -23.734 1.00 81.75 256 SER A CA 1
ATOM 2135 C C . SER A 1 256 ? 1.507 -7.186 -23.705 1.00 81.75 256 SER A C 1
ATOM 2137 O O . SER A 1 256 ? 1.784 -8.151 -22.992 1.00 81.75 256 SER A O 1
ATOM 2139 N N . SER A 1 257 ? 2.421 -6.611 -24.490 1.00 85.50 257 SER A N 1
ATOM 2140 C CA . SER A 1 257 ? 3.827 -7.012 -24.448 1.00 85.50 257 SER A CA 1
ATOM 2141 C C . SER A 1 257 ? 4.414 -6.752 -23.062 1.00 85.50 257 SER A C 1
ATOM 2143 O O . SER A 1 257 ? 4.469 -5.605 -22.619 1.00 85.50 257 SER A O 1
ATOM 2145 N N . VAL A 1 258 ? 4.905 -7.807 -22.418 1.00 88.25 258 VAL A N 1
ATOM 2146 C CA . VAL A 1 258 ? 5.663 -7.699 -21.172 1.00 88.25 258 VAL A CA 1
ATOM 2147 C C . VAL A 1 258 ? 7.041 -7.148 -21.511 1.00 88.25 258 VAL A C 1
ATOM 2149 O O . VAL A 1 258 ? 7.834 -7.812 -22.178 1.00 88.25 258 VAL A O 1
ATOM 2152 N N . LYS A 1 259 ? 7.302 -5.913 -21.093 1.00 91.00 259 LYS A N 1
ATOM 2153 C CA . LYS A 1 259 ? 8.559 -5.218 -21.347 1.00 91.00 259 LYS A CA 1
ATOM 2154 C C . LYS A 1 259 ? 8.945 -4.426 -20.108 1.00 91.00 259 LYS A C 1
ATOM 2156 O O . LYS A 1 259 ? 8.075 -3.809 -19.498 1.00 91.00 259 LYS A O 1
ATOM 2161 N N . ASP A 1 260 ? 10.232 -4.438 -19.789 1.00 93.38 260 ASP A N 1
ATOM 2162 C CA . ASP A 1 260 ? 10.793 -3.497 -18.833 1.00 93.38 260 ASP A CA 1
ATOM 2163 C C . ASP A 1 260 ? 10.634 -2.071 -19.378 1.00 93.38 260 ASP A C 1
ATOM 2165 O O . ASP A 1 260 ? 11.033 -1.768 -20.512 1.00 93.38 260 ASP A O 1
ATOM 2169 N N . ILE A 1 261 ? 9.987 -1.216 -18.590 1.00 91.75 261 ILE A N 1
ATOM 2170 C CA . ILE A 1 261 ? 9.828 0.208 -18.895 1.00 91.75 261 ILE A CA 1
ATOM 2171 C C . ILE A 1 261 ? 10.655 1.102 -17.969 1.00 91.75 261 ILE A C 1
ATOM 2173 O O . ILE A 1 261 ? 10.539 2.325 -18.058 1.00 91.75 261 ILE A O 1
ATOM 2177 N N . SER A 1 262 ? 11.467 0.515 -17.085 1.00 89.62 262 SER A N 1
ATOM 2178 C CA . SER A 1 262 ? 12.410 1.258 -16.261 1.00 89.62 262 SER A CA 1
ATOM 2179 C C . SER A 1 262 ? 13.377 2.044 -17.144 1.00 89.62 262 SER A C 1
ATOM 2181 O O . SER A 1 262 ? 13.864 1.569 -18.171 1.00 89.62 262 SER A O 1
ATOM 2183 N N . THR A 1 263 ? 13.651 3.285 -16.751 1.00 85.19 263 THR A N 1
ATOM 2184 C CA . THR A 1 263 ? 14.677 4.127 -17.383 1.00 85.19 263 THR A CA 1
ATOM 2185 C C . THR A 1 263 ? 15.942 4.211 -16.533 1.00 85.19 263 THR A C 1
ATOM 2187 O O . THR A 1 263 ? 16.797 5.055 -16.796 1.00 85.19 263 THR A O 1
ATOM 2190 N N . VAL A 1 264 ? 16.036 3.396 -15.480 1.00 85.31 264 VAL A N 1
ATOM 2191 C CA . VAL A 1 264 ? 17.148 3.370 -14.528 1.00 85.31 264 VAL A CA 1
ATOM 2192 C C . VAL A 1 264 ? 17.714 1.958 -14.423 1.00 85.31 264 VAL A C 1
ATOM 2194 O O . VAL A 1 264 ? 17.006 0.981 -14.629 1.00 85.31 264 VAL A O 1
ATOM 2197 N N . GLU A 1 265 ? 18.992 1.846 -14.073 1.00 86.88 265 GLU A N 1
ATOM 2198 C CA . GLU A 1 265 ? 19.686 0.551 -13.964 1.00 86.88 265 GLU A CA 1
ATOM 2199 C C . GLU A 1 265 ? 19.528 -0.106 -12.580 1.00 86.88 265 GLU A C 1
ATOM 2201 O O . GLU A 1 265 ? 20.100 -1.160 -12.323 1.00 86.88 265 GLU A O 1
ATOM 2206 N N . THR A 1 266 ? 18.784 0.518 -11.661 1.00 89.62 266 THR A N 1
ATOM 2207 C CA . THR A 1 266 ? 18.665 0.072 -10.262 1.00 89.62 266 THR A CA 1
ATOM 2208 C C . THR A 1 266 ? 17.561 -0.957 -10.025 1.00 89.62 266 THR A C 1
ATOM 2210 O O . THR A 1 266 ? 17.534 -1.569 -8.959 1.00 89.62 266 THR A O 1
ATOM 2213 N N . TYR A 1 267 ? 16.639 -1.116 -10.975 1.00 94.50 267 TYR A N 1
ATOM 2214 C CA . TYR A 1 267 ? 15.588 -2.131 -10.988 1.00 94.50 267 TYR A CA 1
ATOM 2215 C C . TYR A 1 267 ? 14.963 -2.213 -12.382 1.00 94.50 267 TYR A C 1
ATOM 2217 O O . TYR A 1 267 ? 14.952 -1.235 -13.132 1.00 94.50 267 TYR A O 1
ATOM 2225 N N . GLU A 1 268 ? 14.369 -3.358 -12.688 1.00 96.06 268 GLU A N 1
ATOM 2226 C CA . GLU A 1 268 ? 13.481 -3.535 -13.831 1.00 96.06 268 GLU A CA 1
ATOM 2227 C C . GLU A 1 268 ? 12.023 -3.404 -13.380 1.00 96.06 268 GLU A C 1
ATOM 2229 O O . GLU A 1 268 ? 11.646 -3.871 -12.300 1.00 96.06 268 GLU A O 1
ATOM 2234 N N . TYR A 1 269 ? 11.189 -2.792 -14.218 1.00 96.25 269 TYR A N 1
ATOM 2235 C CA . TYR A 1 269 ? 9.781 -2.540 -13.936 1.00 96.25 269 TYR A CA 1
ATOM 2236 C C . TYR A 1 269 ? 8.889 -3.011 -15.075 1.00 96.25 269 TYR A C 1
ATOM 2238 O O . TYR A 1 269 ? 8.873 -2.444 -16.170 1.00 96.25 269 TYR A O 1
ATOM 2246 N N . TYR A 1 270 ? 8.077 -4.017 -14.769 1.00 95.56 270 TYR A N 1
ATOM 2247 C CA . TYR A 1 270 ? 7.127 -4.614 -15.690 1.00 95.56 270 TYR A CA 1
ATOM 2248 C C . TYR A 1 270 ? 5.697 -4.338 -15.203 1.00 95.56 270 TYR A C 1
ATOM 2250 O O . TYR A 1 270 ? 5.213 -5.019 -14.298 1.00 95.56 270 TYR A O 1
ATOM 2258 N N . PRO A 1 271 ? 4.981 -3.353 -15.758 1.00 94.25 271 PRO A N 1
ATOM 2259 C CA . PRO A 1 271 ? 3.574 -3.139 -15.433 1.00 94.25 271 PRO A CA 1
ATOM 2260 C C . PRO A 1 271 ? 2.635 -3.951 -16.323 1.00 94.25 271 PRO A C 1
ATOM 2262 O O . PRO A 1 271 ? 2.874 -4.109 -17.520 1.00 94.25 271 PRO A O 1
ATOM 2265 N N . GLN A 1 272 ? 1.517 -4.398 -15.752 1.00 91.19 272 GLN A N 1
ATOM 2266 C CA . GLN A 1 272 ? 0.330 -4.903 -16.449 1.00 91.19 272 GLN A CA 1
ATOM 2267 C C . GLN A 1 272 ? -0.951 -4.371 -15.773 1.00 91.19 272 GLN A C 1
ATOM 2269 O O . GLN A 1 272 ? -0.914 -3.773 -14.691 1.00 91.19 272 GLN A O 1
ATOM 2274 N N . ASP A 1 273 ? -2.106 -4.589 -16.402 1.00 87.62 273 ASP A N 1
ATOM 2275 C CA . ASP A 1 273 ? -3.398 -4.252 -15.802 1.00 87.62 273 ASP A CA 1
ATOM 2276 C C . ASP A 1 273 ? -3.653 -5.131 -14.569 1.00 87.62 273 ASP A C 1
ATOM 2278 O O . ASP A 1 273 ? -3.673 -6.360 -14.645 1.00 87.62 273 ASP A O 1
ATOM 2282 N N . GLY A 1 274 ? -3.840 -4.495 -13.411 1.00 88.31 274 GLY A N 1
ATOM 2283 C CA . GLY A 1 274 ? -4.127 -5.170 -12.142 1.00 88.31 274 GLY A CA 1
ATOM 2284 C C . GLY A 1 274 ? -2.927 -5.817 -11.438 1.00 88.31 274 GLY A C 1
ATOM 2285 O O . GLY A 1 274 ? -3.084 -6.271 -10.300 1.00 88.31 274 GLY A O 1
ATOM 2286 N N . CYS A 1 275 ? -1.739 -5.840 -12.050 1.00 92.44 275 CYS A N 1
ATOM 2287 C CA . CYS A 1 275 ? -0.510 -6.253 -11.373 1.00 92.44 275 CYS A CA 1
ATOM 2288 C C . CYS A 1 275 ? 0.766 -5.647 -11.968 1.00 92.44 275 CYS A C 1
ATOM 2290 O O . CYS A 1 275 ? 0.807 -5.304 -13.145 1.00 92.44 275 CYS A O 1
ATOM 2292 N N . SER A 1 276 ? 1.840 -5.625 -11.186 1.00 95.00 276 SER A N 1
ATOM 2293 C CA . SER A 1 276 ? 3.183 -5.273 -11.654 1.00 95.00 276 SER A CA 1
ATOM 2294 C C . SER A 1 276 ? 4.244 -6.152 -11.004 1.00 95.00 276 SER A C 1
ATOM 2296 O O . SER A 1 276 ? 4.049 -6.655 -9.896 1.00 95.00 276 SER A O 1
ATOM 2298 N N . VAL A 1 277 ? 5.372 -6.324 -11.691 1.00 95.69 277 VAL A N 1
ATOM 2299 C CA . VAL A 1 277 ? 6.540 -7.059 -11.195 1.00 95.69 277 VAL A CA 1
ATOM 2300 C C . VAL A 1 277 ? 7.769 -6.165 -11.263 1.00 95.69 277 VAL A C 1
ATOM 2302 O O . VAL A 1 277 ? 8.013 -5.511 -12.276 1.00 95.69 277 VAL A O 1
ATOM 2305 N N . ILE A 1 278 ? 8.519 -6.150 -10.167 1.00 96.75 278 ILE A N 1
ATOM 2306 C CA . ILE A 1 278 ? 9.787 -5.456 -10.009 1.00 96.75 278 ILE A CA 1
ATOM 2307 C C . ILE A 1 278 ? 10.852 -6.513 -9.729 1.00 96.75 278 ILE A C 1
ATOM 2309 O O . ILE A 1 278 ? 10.711 -7.315 -8.801 1.00 96.75 278 ILE A O 1
ATOM 2313 N N . SER A 1 279 ? 11.913 -6.511 -10.528 1.00 95.50 279 SER A N 1
ATOM 2314 C CA . SER A 1 279 ? 13.033 -7.453 -10.428 1.00 95.50 279 SER A CA 1
ATOM 2315 C C . SER A 1 279 ? 14.370 -6.736 -10.592 1.00 95.50 279 SER A C 1
ATOM 2317 O O . SER A 1 279 ? 14.414 -5.541 -10.872 1.00 95.50 279 SER A O 1
ATOM 2319 N N . HIS A 1 280 ? 15.463 -7.467 -10.382 1.00 94.12 280 HIS A N 1
ATOM 2320 C CA . HIS A 1 280 ? 16.839 -6.976 -10.486 1.00 94.12 280 HIS A CA 1
ATOM 2321 C C . HIS A 1 280 ? 17.126 -5.720 -9.643 1.00 94.12 280 HIS A C 1
ATOM 2323 O O . HIS A 1 280 ? 17.871 -4.843 -10.066 1.00 94.12 280 HIS A O 1
ATOM 2329 N N . PHE A 1 281 ? 16.553 -5.643 -8.439 1.00 94.12 281 PHE A N 1
ATOM 2330 C CA . PHE A 1 281 ? 16.800 -4.550 -7.493 1.00 94.12 281 PHE A CA 1
ATOM 2331 C C . PHE A 1 281 ? 17.761 -4.959 -6.372 1.00 94.12 281 PHE A C 1
ATOM 2333 O O . PHE A 1 281 ? 17.799 -6.124 -5.969 1.00 94.12 281 PHE A O 1
ATOM 2340 N N . ASP A 1 282 ? 18.503 -4.000 -5.811 1.00 92.44 282 ASP A N 1
ATOM 2341 C CA . ASP A 1 282 ? 19.293 -4.241 -4.599 1.00 92.44 282 ASP A CA 1
ATOM 2342 C C . ASP A 1 282 ? 18.379 -4.294 -3.367 1.00 92.44 282 ASP A C 1
ATOM 2344 O O . ASP A 1 282 ? 17.789 -3.296 -2.945 1.00 92.44 282 ASP A O 1
ATOM 2348 N N . SER A 1 283 ? 18.279 -5.472 -2.751 1.00 89.69 283 SER A N 1
ATOM 2349 C CA . SER A 1 283 ? 17.487 -5.682 -1.539 1.00 89.69 283 SER A CA 1
ATOM 2350 C C . SER A 1 283 ? 17.969 -4.848 -0.344 1.00 89.69 283 SER A C 1
ATOM 2352 O O . SER A 1 283 ? 17.180 -4.596 0.567 1.00 89.69 283 SER A O 1
ATOM 2354 N N . ASN A 1 284 ? 19.233 -4.409 -0.319 1.00 90.12 284 ASN A N 1
ATOM 2355 C CA . ASN A 1 284 ? 19.754 -3.526 0.731 1.00 90.12 284 ASN A CA 1
ATOM 2356 C C . ASN A 1 284 ? 19.269 -2.081 0.570 1.00 90.12 284 ASN A C 1
ATOM 2358 O O . ASN A 1 284 ? 19.184 -1.346 1.554 1.00 90.12 284 ASN A O 1
ATOM 2362 N N . GLU A 1 285 ? 18.903 -1.692 -0.650 1.00 88.00 285 GLU A N 1
ATOM 2363 C CA . GLU A 1 285 ? 18.389 -0.366 -0.981 1.00 88.00 285 GLU A CA 1
ATOM 2364 C C . GLU A 1 285 ? 16.885 -0.386 -1.276 1.00 88.00 285 GLU A C 1
ATOM 2366 O O . GLU A 1 285 ? 16.363 0.531 -1.887 1.00 88.00 285 GLU A O 1
ATOM 2371 N N . PHE A 1 286 ? 16.141 -1.384 -0.791 1.00 90.62 286 PHE A N 1
ATOM 2372 C CA . PHE A 1 286 ? 14.735 -1.607 -1.154 1.00 90.62 286 PHE A CA 1
ATOM 2373 C C . PHE A 1 286 ? 13.842 -0.350 -1.144 1.00 90.62 286 PHE A C 1
ATOM 2375 O O . PHE A 1 286 ? 13.035 -0.150 -2.048 1.00 90.62 286 PHE A O 1
ATOM 2382 N N . ASN A 1 287 ? 14.008 0.543 -0.162 1.00 89.25 287 ASN A N 1
ATOM 2383 C CA . ASN A 1 287 ? 13.231 1.784 -0.079 1.00 89.25 287 ASN A CA 1
ATOM 2384 C C . ASN A 1 287 ? 13.485 2.758 -1.246 1.00 89.25 287 ASN A C 1
ATOM 2386 O O . ASN A 1 287 ? 12.589 3.532 -1.580 1.00 89.25 287 ASN A O 1
ATOM 2390 N N . THR A 1 288 ? 14.667 2.734 -1.869 1.00 87.81 288 THR A N 1
ATOM 2391 C CA . THR A 1 288 ? 14.975 3.557 -3.051 1.00 87.81 288 THR A CA 1
ATOM 2392 C C . THR A 1 288 ? 14.199 3.093 -4.281 1.00 87.81 288 THR A C 1
ATOM 2394 O O . THR A 1 288 ? 14.025 3.876 -5.206 1.00 87.81 288 THR A O 1
ATOM 2397 N N . VAL A 1 289 ? 13.668 1.866 -4.269 1.00 93.62 289 VAL A N 1
ATOM 2398 C CA . VAL A 1 289 ? 12.832 1.299 -5.336 1.00 93.62 289 VAL A CA 1
ATOM 2399 C C . VAL A 1 289 ? 11.350 1.327 -4.957 1.00 93.62 289 VAL A C 1
ATOM 2401 O O . VAL A 1 289 ? 10.509 1.745 -5.751 1.00 93.62 289 VAL A O 1
ATOM 2404 N N . LEU A 1 290 ? 11.024 0.958 -3.716 1.00 94.88 290 LEU A N 1
ATOM 2405 C CA . LEU A 1 290 ? 9.658 0.813 -3.209 1.00 94.88 290 LEU A CA 1
ATOM 2406 C C . LEU A 1 290 ? 8.787 2.053 -3.435 1.00 94.88 290 LEU A C 1
ATOM 2408 O O . LEU A 1 290 ? 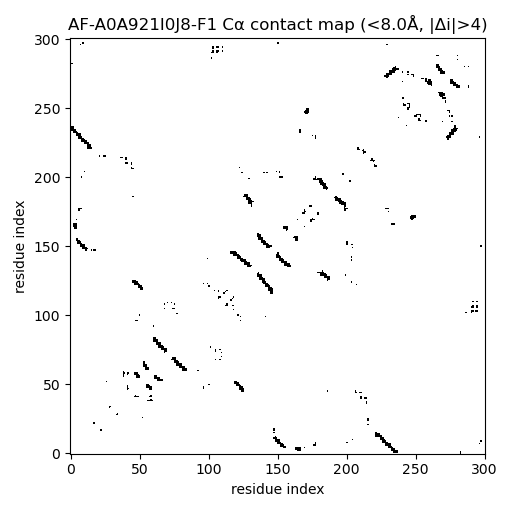7.683 1.960 -3.967 1.00 94.88 290 LEU A O 1
ATOM 2412 N N . TYR A 1 291 ? 9.265 3.221 -3.005 1.00 95.06 291 TYR A N 1
ATOM 2413 C CA . TYR A 1 291 ? 8.468 4.448 -3.026 1.00 95.06 291 TYR A CA 1
ATOM 2414 C C . TYR A 1 291 ? 8.346 5.056 -4.427 1.00 95.06 291 TYR A C 1
ATOM 2416 O O . TYR A 1 291 ? 7.243 5.485 -4.770 1.00 95.06 291 TYR A O 1
ATOM 2424 N N . PRO A 1 292 ? 9.397 5.050 -5.271 1.00 94.50 292 PRO A N 1
ATOM 2425 C CA . PRO A 1 292 ? 9.242 5.338 -6.693 1.00 94.50 292 PRO A CA 1
ATOM 2426 C C . PRO A 1 292 ? 8.193 4.461 -7.375 1.00 94.50 292 PRO A C 1
ATOM 2428 O O . PRO A 1 292 ? 7.310 4.981 -8.053 1.00 94.50 292 PRO A O 1
ATOM 2431 N N . VAL A 1 293 ? 8.227 3.151 -7.124 1.00 95.50 293 VAL A N 1
ATOM 2432 C CA . VAL A 1 293 ? 7.237 2.212 -7.664 1.00 95.50 293 VAL A CA 1
ATOM 2433 C C . VAL A 1 293 ? 5.836 2.554 -7.170 1.00 95.50 293 VAL A C 1
ATOM 2435 O O . VAL A 1 293 ? 4.932 2.649 -7.987 1.00 95.50 293 VAL A O 1
ATOM 2438 N N . ILE A 1 294 ? 5.644 2.844 -5.878 1.00 96.31 294 ILE A N 1
ATOM 2439 C CA . ILE A 1 294 ? 4.345 3.303 -5.358 1.00 96.31 294 ILE A CA 1
ATOM 2440 C C . ILE A 1 294 ? 3.804 4.489 -6.175 1.00 96.31 294 ILE A C 1
ATOM 2442 O O . ILE A 1 294 ? 2.650 4.448 -6.592 1.00 96.31 294 ILE A O 1
ATOM 2446 N N . ILE A 1 295 ? 4.623 5.511 -6.454 1.00 95.56 295 ILE A N 1
ATOM 2447 C CA . ILE A 1 295 ? 4.203 6.668 -7.263 1.00 95.56 295 ILE A CA 1
ATOM 2448 C C . ILE A 1 295 ? 3.838 6.247 -8.693 1.00 95.56 295 ILE A C 1
ATOM 2450 O O . ILE A 1 295 ? 2.791 6.654 -9.193 1.00 95.56 295 ILE A O 1
ATOM 2454 N N . LEU A 1 296 ? 4.655 5.416 -9.346 1.00 94.94 296 LEU A N 1
ATOM 2455 C CA . LEU A 1 296 ? 4.388 4.937 -10.708 1.00 94.94 296 LEU A CA 1
ATOM 2456 C C . LEU A 1 296 ? 3.088 4.125 -10.794 1.00 94.94 296 LEU A C 1
ATOM 2458 O O . LEU A 1 296 ? 2.300 4.317 -11.719 1.00 94.94 296 LEU A O 1
ATOM 2462 N N . GLU A 1 297 ? 2.823 3.263 -9.814 1.00 95.31 297 GLU A N 1
ATOM 2463 C CA . GLU A 1 297 ? 1.585 2.482 -9.745 1.00 95.31 297 GLU A CA 1
ATOM 2464 C C . GLU A 1 297 ? 0.364 3.357 -9.471 1.00 95.31 297 GLU A C 1
ATOM 2466 O O . GLU A 1 297 ? -0.720 3.086 -9.979 1.00 95.31 297 GLU A O 1
ATOM 2471 N N . THR A 1 298 ? 0.531 4.425 -8.697 1.00 94.06 298 THR A N 1
ATOM 2472 C CA . THR A 1 298 ? -0.507 5.432 -8.467 1.00 94.06 298 THR A CA 1
ATOM 2473 C C . THR A 1 298 ? -0.814 6.242 -9.727 1.00 94.06 298 THR A C 1
ATOM 2475 O O . THR A 1 298 ? -1.963 6.602 -9.925 1.00 94.06 298 THR A O 1
ATOM 2478 N N . LEU A 1 299 ? 0.166 6.510 -10.597 1.00 92.69 299 LEU A N 1
ATOM 2479 C CA . LEU A 1 299 ? -0.090 7.136 -11.904 1.00 92.69 299 LEU A CA 1
ATOM 2480 C C . LEU A 1 299 ? -0.766 6.182 -12.896 1.00 92.69 299 LEU A C 1
ATOM 2482 O O . LEU A 1 299 ? -1.465 6.637 -13.799 1.00 92.69 299 LEU A O 1
ATOM 2486 N N . LYS A 1 300 ? -0.509 4.875 -12.760 1.00 92.06 300 LYS A N 1
ATOM 2487 C CA . LYS A 1 300 ? -1.120 3.826 -13.584 1.00 92.06 300 LYS A CA 1
ATOM 2488 C C . LYS A 1 300 ? -2.613 3.650 -13.277 1.00 92.06 300 LYS A C 1
ATOM 2490 O O . LYS A 1 300 ? -3.375 3.345 -14.192 1.00 92.06 300 LYS A O 1
ATOM 2495 N N . LEU A 1 301 ? -2.996 3.780 -12.004 1.00 90.06 301 LEU A N 1
ATOM 2496 C CA . LEU A 1 301 ? -4.368 3.627 -11.497 1.00 90.06 301 LEU A CA 1
ATOM 2497 C C . LEU A 1 301 ? -5.208 4.897 -11.678 1.00 90.06 301 LEU A C 1
ATOM 2499 O O . LEU A 1 301 ? -6.399 4.735 -12.028 1.00 90.06 301 LEU A O 1
#

Organism: NCBI:txid1871021

Mean predicted aligned error: 7.24 Å

pLDDT: mean 84.85, std 14.93, range [37.38, 98.31]

Solvent-accessible surface area (backbone atoms only — not comparable to full-atom values): 16839 Å² total; per-residue (Å²): 116,71,45,39,44,41,36,38,33,41,38,42,44,84,67,67,86,53,89,52,60,59,61,49,45,52,66,52,41,72,80,52,100,42,58,77,55,52,30,54,43,25,59,75,47,46,29,51,33,43,31,43,93,49,33,41,39,34,55,90,49,44,31,42,44,47,77,49,77,39,80,90,75,72,42,67,48,78,45,81,49,72,55,88,84,73,81,98,58,91,75,72,72,73,61,77,71,47,60,61,59,53,45,43,53,41,27,42,69,72,75,44,59,64,91,80,55,36,77,56,36,41,38,33,44,50,54,30,40,37,30,47,93,96,39,57,30,36,36,48,40,40,34,36,30,40,80,79,29,40,36,38,37,37,39,48,25,38,58,89,78,71,42,63,41,35,63,79,60,44,44,24,66,93,35,37,62,75,72,42,54,25,55,27,36,34,47,82,92,53,96,64,68,46,80,48,72,50,25,60,56,51,54,54,48,51,38,53,50,51,43,53,14,55,76,55,72,65,71,57,73,76,91,47,68,50,78,52,59,34,42,38,34,37,34,71,82,64,90,49,66,62,63,48,50,19,46,34,70,63,44,95,63,71,96,61,87,83,52,73,70,50,92,54,92,63,37,41,35,32,76,55,92,56,32,33,44,34,30,67,52,56,61,90,48,43,71,78,50,52,32,44,47,53,54,54,52,59,72,73,105

Sequence (301 aa):
MDDNVLFISAYNSDHYKMQNWILRNIRQLFPSSREKNIHSLLKKYHLSFVASDGFLTSVDEKIKIETHYDYMHQKTTFSFNPKSTNNGKDAMFSLKGSGFYINLQHAQSVLIDDQYFKIQFIVWLSPFLVWINDRMYQIDSGAFMMNHVWFTIFEIIDYKTGKTLTKDDACSKVKNYNLLPVEKYQFFDEQQPVDTDLKISEIIYNTISGFTWELTNKRFRSEGYSFVHNTVVFSNHIENISDYFCKLINIKAPVSSVKDISTVETYEYYPQDGCSVISHFDSNEFNTVLYPVIILETLKL

Radius of gyration: 19.48 Å; Cα contacts (8 Å, |Δi|>4): 571; chains: 1; bounding box: 44×47×54 Å

Nearest PDB structures (foldseek):
  3kh8-assembly1_A  TM=4.079E-01  e=2.633E+00  Phytophthora capsici
  4v58-assembly1_H  TM=2.622E-01  e=3.949E+00  Thermomyces lanuginosus
  8prw-assembly1_J  TM=3.768E-01  e=7.462E+00  Saccharomyces cerevisiae
  3kh8-assembly1_B  TM=1.855E-01  e=3.517E+00  Phytophthora capsici
  8psp-assembly1_G  TM=1.600E-01  e=7.462E+00  Saccharomyces cerevisiae

Secondary structure (DSSP, 8-state):
--EEEEEEEEEEETT---SSHHHHHHHHHTTSS-HHHHHHHHHHTTEEEEEETTEEEESS-EEEEEEEEETTTTEEEEEEEE---S-SS------TTHHHHHHHHHHHHHHS-TTTS-EEEEEEEPPEEEEETTEEEEEEEEEEEETTEEEEEEEEEETTTTEEP-HHHH-SGGG-TTTPBPSEEEETT-SSPEE---BHHHHHHHHHHHHHHHHTTT----S-EEEEEEEEEEES--S-HHHHHHHHHT-SS-SS------SSTT-EEEEETTEEEEES--GGGHHHHHHHHHHHHHHH-